Protein AF-A0A932W640-F1 (afdb_monomer_lite)

Foldseek 3Di:
DDPPPPPPPVVVVVVCVQFQLLQLQVLVVVCFGADQQGDTHRLVPDDDQWAFTAGNQQDTDTHGHNRSSVVSNVSNVVSNVDPSSPQAVPFAFQAWDQDPVFGIKTWTAGLPQGKIWIDGPRAWIKMKGFGGGRDRADRQASLPDQDQVRIWIATNNHTKGKHFADFDPALLTTWIWIQYPNWIKIWHNPDQFWIWIDIVNHTAWIWGQFDPRRHTRIDIDGDPPHDRHNVRVVVNSCSNSSRNDHDPVSVVVVVVPD

Secondary structure (DSSP, 8-state):
--------SHHHHHTTTTB-HHHHHHHHTTTEEE-TTSPEEEGGG--SSEEEEEBTTS-EEEEE-S-HHHHHHHHHHHHHH-GGGTTTT--EEEEEEEETTTEEEEEEEETTTEEEEEEETTEEEEEEEE-SS-----TT-------GGGEEEEETTEEEEEEEEEE-SSGGGEEEEEEETTEEEEEEEEETTEEEEEETTEEEEEEEE--SSGGGSEEEEE-TT--HHHHHHHHHHHHHTTTTPPPHHHHHHHHS--

Radius of gyration: 21.81 Å; chains: 1; bounding box: 60×33×78 Å

Structure (mmCIF, N/CA/C/O backbone):
data_AF-A0A932W640-F1
#
_entry.id   AF-A0A932W640-F1
#
loop_
_atom_site.group_PDB
_atom_site.id
_atom_site.type_symbol
_atom_site.label_atom_id
_atom_site.label_alt_id
_atom_site.label_comp_id
_atom_site.label_asym_id
_atom_site.label_entity_id
_atom_site.label_seq_id
_atom_site.pdbx_PDB_ins_code
_atom_site.Cartn_x
_atom_site.Cartn_y
_atom_site.Cartn_z
_atom_site.occupancy
_atom_site.B_iso_or_equiv
_atom_site.auth_seq_id
_atom_site.auth_comp_id
_atom_site.auth_asym_id
_atom_site.auth_atom_id
_atom_site.pdbx_PDB_model_num
ATOM 1 N N . MET A 1 1 ? 25.353 -2.966 -56.578 1.00 36.62 1 MET A N 1
ATOM 2 C CA . MET A 1 1 ? 24.876 -3.594 -55.327 1.00 36.62 1 MET A CA 1
ATOM 3 C C . MET A 1 1 ? 24.314 -2.478 -54.450 1.00 36.62 1 MET A C 1
ATOM 5 O O . MET A 1 1 ? 25.085 -1.712 -53.890 1.00 36.62 1 MET A O 1
ATOM 9 N N . ARG A 1 2 ? 22.992 -2.256 -54.470 1.00 28.33 2 ARG A N 1
ATOM 10 C CA . ARG A 1 2 ? 22.347 -1.207 -53.660 1.00 28.33 2 ARG A CA 1
ATOM 11 C C . ARG A 1 2 ? 22.204 -1.734 -52.234 1.00 28.33 2 ARG A C 1
ATOM 13 O O . ARG A 1 2 ? 21.560 -2.759 -52.039 1.00 28.33 2 ARG A O 1
ATOM 20 N N . ALA A 1 3 ? 22.812 -1.051 -51.268 1.00 30.66 3 ALA A N 1
ATOM 21 C CA . ALA A 1 3 ? 22.540 -1.280 -49.858 1.00 30.66 3 ALA A CA 1
ATOM 22 C C . ALA A 1 3 ? 21.080 -0.890 -49.591 1.00 30.66 3 ALA A C 1
ATOM 24 O O . ALA A 1 3 ? 20.699 0.270 -49.748 1.00 30.66 3 ALA A O 1
ATOM 25 N N . VAL A 1 4 ? 20.255 -1.878 -49.254 1.00 32.31 4 VAL A N 1
ATOM 26 C CA . VAL A 1 4 ? 18.903 -1.659 -48.743 1.00 32.31 4 VAL A CA 1
ATOM 27 C C . VAL A 1 4 ? 19.067 -1.046 -47.357 1.00 32.31 4 VAL A C 1
ATOM 29 O O . VAL A 1 4 ? 19.417 -1.734 -46.401 1.00 32.31 4 VAL A O 1
ATOM 32 N N . GLY A 1 5 ? 18.887 0.270 -47.266 1.00 30.81 5 GLY A N 1
ATOM 33 C CA . GLY A 1 5 ? 18.743 0.959 -45.993 1.00 30.81 5 GLY A CA 1
ATOM 34 C C . GLY A 1 5 ? 17.450 0.493 -45.336 1.00 30.81 5 GLY A C 1
ATOM 35 O O . GLY A 1 5 ? 16.376 0.989 -45.658 1.00 30.81 5 GLY A O 1
ATOM 36 N N . CYS A 1 6 ? 17.541 -0.488 -44.439 1.00 31.16 6 CYS A N 1
ATOM 37 C CA . CYS A 1 6 ? 16.478 -0.736 -43.475 1.00 31.16 6 CYS A CA 1
ATOM 38 C C . CYS A 1 6 ? 16.414 0.482 -42.550 1.00 31.16 6 CYS A C 1
ATOM 40 O O . CYS A 1 6 ? 17.242 0.620 -41.648 1.00 31.16 6 CYS A O 1
ATOM 42 N N . SER A 1 7 ? 15.442 1.362 -42.792 1.00 40.34 7 SER A N 1
ATOM 43 C CA . SER A 1 7 ? 15.044 2.416 -41.861 1.00 40.34 7 SER A CA 1
ATOM 44 C C . SER A 1 7 ? 14.482 1.741 -40.605 1.00 40.34 7 SER A C 1
ATOM 46 O O . SER A 1 7 ? 13.304 1.409 -40.519 1.00 40.34 7 SER A O 1
ATOM 48 N N . ALA A 1 8 ? 15.363 1.416 -39.658 1.00 47.50 8 ALA A N 1
ATOM 49 C CA . ALA A 1 8 ? 14.979 0.883 -38.354 1.00 47.50 8 ALA A CA 1
ATOM 50 C C . ALA A 1 8 ? 14.376 1.977 -37.455 1.00 47.50 8 ALA A C 1
ATOM 52 O O . ALA A 1 8 ? 13.816 1.661 -36.412 1.00 47.50 8 ALA A O 1
ATOM 53 N N . GLU A 1 9 ? 14.501 3.249 -37.838 1.00 45.72 9 GLU A N 1
ATOM 54 C CA . GLU A 1 9 ? 14.075 4.387 -37.022 1.00 45.72 9 GLU A CA 1
ATOM 55 C C . GLU A 1 9 ? 12.554 4.601 -37.092 1.00 45.72 9 GLU A C 1
ATOM 57 O O . GLU A 1 9 ? 11.922 4.686 -36.044 1.00 45.72 9 GLU A O 1
ATOM 62 N N . ASP A 1 10 ? 11.934 4.492 -38.273 1.00 43.53 10 ASP A N 1
ATOM 63 C CA . ASP A 1 10 ? 10.483 4.717 -38.438 1.00 43.53 10 ASP A CA 1
ATOM 64 C C . ASP A 1 10 ? 9.600 3.637 -37.775 1.00 43.53 10 ASP A C 1
ATOM 66 O O . ASP A 1 10 ? 8.458 3.887 -37.389 1.00 43.53 10 ASP A O 1
ATOM 70 N N . GLY A 1 11 ? 10.118 2.415 -37.611 1.00 46.69 11 GLY A N 1
ATOM 71 C CA . GLY A 1 11 ? 9.396 1.312 -36.959 1.00 46.69 11 GLY A CA 1
ATOM 72 C C . GLY A 1 11 ? 9.506 1.304 -35.431 1.00 46.69 11 GLY A C 1
ATOM 73 O O . GLY A 1 11 ? 8.737 0.615 -34.757 1.00 46.69 11 GLY A O 1
ATOM 74 N N . LEU A 1 12 ? 10.468 2.044 -34.875 1.00 54.59 12 LEU A N 1
ATOM 75 C CA . LEU A 1 12 ? 10.750 2.072 -33.441 1.00 54.59 12 LEU A CA 1
ATOM 76 C C . LEU A 1 12 ? 9.848 3.059 -32.695 1.00 54.59 12 LEU A C 1
ATOM 78 O O . LEU A 1 12 ? 9.434 2.730 -31.589 1.00 54.59 12 LEU A O 1
ATOM 82 N N . ASP A 1 13 ? 9.452 4.176 -33.309 1.00 57.59 13 ASP A N 1
ATOM 83 C CA . ASP A 1 13 ? 8.579 5.174 -32.669 1.00 57.59 13 ASP A CA 1
ATOM 84 C C . ASP A 1 13 ? 7.149 4.651 -32.472 1.00 57.59 13 ASP A C 1
ATOM 86 O O . ASP A 1 13 ? 6.629 4.637 -31.353 1.00 57.59 13 ASP A O 1
ATOM 90 N N . ALA A 1 14 ? 6.542 4.073 -33.516 1.00 56.88 14 ALA A N 1
ATOM 91 C CA . ALA A 1 14 ? 5.298 3.304 -33.377 1.00 56.88 14 ALA A CA 1
ATOM 92 C C . ALA A 1 14 ? 5.476 2.105 -32.419 1.00 56.88 14 ALA A C 1
ATOM 94 O O . ALA A 1 14 ? 4.566 1.716 -31.685 1.00 56.88 14 ALA A O 1
ATOM 95 N N . GLY A 1 15 ? 6.690 1.554 -32.393 1.00 58.78 15 GLY A N 1
ATOM 96 C CA . GLY A 1 15 ? 7.126 0.460 -31.539 1.00 58.78 15 GLY A CA 1
ATOM 97 C C . GLY A 1 15 ? 7.445 0.842 -30.094 1.00 58.78 15 GLY A C 1
ATOM 98 O O . GLY A 1 15 ? 7.846 -0.050 -29.354 1.00 58.78 15 GLY A O 1
ATOM 99 N N . LEU A 1 16 ? 7.306 2.105 -29.673 1.00 70.88 16 LEU A N 1
ATOM 100 C CA . LEU A 1 16 ? 7.504 2.568 -28.292 1.00 70.88 16 LEU A CA 1
ATOM 101 C C . LEU A 1 16 ? 6.245 3.205 -27.694 1.00 70.88 16 LEU A C 1
ATOM 103 O O . LEU A 1 16 ? 6.244 3.564 -26.515 1.00 70.88 16 LEU A O 1
ATOM 107 N N . VAL A 1 17 ? 5.141 3.223 -28.440 1.00 71.50 17 VAL A N 1
ATOM 108 C CA . VAL A 1 17 ? 3.823 3.600 -27.922 1.00 71.50 17 VAL A CA 1
ATOM 109 C C . VAL A 1 17 ? 3.473 2.728 -26.714 1.00 71.50 17 VAL A C 1
ATOM 111 O O . VAL A 1 17 ? 3.667 1.508 -26.729 1.00 71.50 17 VAL A O 1
ATOM 114 N N . GLY A 1 18 ? 3.006 3.377 -25.644 1.00 70.56 18 GLY A N 1
ATOM 115 C CA . GLY A 1 18 ? 2.671 2.715 -24.384 1.00 70.56 18 GLY A CA 1
ATOM 116 C C . GLY A 1 18 ? 3.880 2.264 -23.560 1.00 70.56 18 GLY A C 1
ATOM 117 O O . GLY A 1 18 ? 3.694 1.515 -22.607 1.00 70.56 18 GLY A O 1
ATOM 118 N N . THR A 1 19 ? 5.104 2.703 -23.880 1.00 81.06 19 THR A N 1
ATOM 119 C CA . THR A 1 19 ? 6.298 2.405 -23.074 1.00 81.06 19 THR A CA 1
ATOM 120 C C . THR A 1 19 ? 6.250 3.117 -21.731 1.00 81.06 19 THR A C 1
ATOM 122 O O . THR A 1 19 ? 5.890 4.287 -21.620 1.00 81.06 19 THR A O 1
ATOM 125 N N . HIS A 1 20 ? 6.680 2.415 -20.689 1.00 78.88 20 HIS A N 1
ATOM 126 C CA . HIS A 1 20 ? 6.780 2.957 -19.346 1.00 78.88 20 HIS A CA 1
ATOM 127 C C . HIS A 1 20 ? 8.049 3.816 -19.191 1.00 78.88 20 HIS A C 1
ATOM 129 O O . HIS A 1 20 ? 8.976 3.446 -18.468 1.00 78.88 20 HIS A O 1
ATOM 135 N N . TRP A 1 21 ? 8.089 4.977 -19.849 1.00 85.25 21 TRP A N 1
ATOM 136 C CA . TRP A 1 21 ? 9.243 5.891 -19.897 1.00 85.25 21 TRP A CA 1
ATOM 137 C C . TRP A 1 21 ? 9.818 6.213 -18.518 1.00 85.25 21 TRP A C 1
ATOM 139 O O . TRP A 1 21 ? 10.993 6.011 -18.244 1.00 85.25 21 TRP A O 1
ATOM 149 N N . ALA A 1 22 ? 8.933 6.561 -17.603 1.00 78.94 22 ALA A N 1
ATOM 150 C CA . ALA A 1 22 ? 9.123 6.626 -16.167 1.00 78.94 22 ALA A CA 1
ATOM 151 C C . ALA A 1 22 ? 10.035 5.514 -15.546 1.00 78.94 22 ALA A C 1
ATOM 153 O O . ALA A 1 22 ? 11.019 5.813 -14.861 1.00 78.94 22 ALA A O 1
ATOM 154 N N . LEU A 1 23 ? 9.756 4.230 -15.820 1.00 79.56 23 LEU A N 1
ATOM 155 C CA . LEU A 1 23 ? 10.510 3.070 -15.311 1.00 79.56 23 LEU A CA 1
ATOM 156 C C . LEU A 1 23 ? 11.863 2.916 -15.981 1.00 79.56 23 LEU A C 1
ATOM 158 O O . LEU A 1 23 ? 12.858 2.603 -15.321 1.00 79.56 23 LEU A O 1
ATOM 162 N N . VAL A 1 24 ? 11.885 3.152 -17.285 1.00 88.62 24 VAL A N 1
ATOM 163 C CA . VAL A 1 24 ? 13.107 3.113 -18.073 1.00 88.62 24 VAL A CA 1
ATOM 164 C C . VAL A 1 24 ? 14.082 4.190 -17.595 1.00 88.62 24 VAL A C 1
ATOM 166 O O . VAL A 1 24 ? 15.237 3.866 -17.330 1.00 88.62 24 VAL A O 1
ATOM 169 N N . ALA A 1 25 ? 13.610 5.421 -17.373 1.00 86.56 25 ALA A N 1
ATOM 170 C CA . ALA A 1 25 ? 14.416 6.533 -16.876 1.00 86.56 25 ALA A CA 1
ATOM 171 C C . ALA A 1 25 ? 15.060 6.211 -15.519 1.00 86.56 25 ALA A C 1
ATOM 173 O O . ALA A 1 25 ? 16.277 6.293 -15.388 1.00 86.56 25 ALA A O 1
ATOM 174 N N . LYS A 1 26 ? 14.278 5.748 -14.528 1.00 82.62 26 LYS A N 1
ATOM 175 C CA . LYS A 1 26 ? 14.818 5.407 -13.194 1.00 82.62 26 LYS A CA 1
ATOM 176 C C . LYS A 1 26 ? 15.820 4.257 -13.239 1.00 82.62 26 LYS A C 1
ATOM 178 O O . LYS A 1 26 ? 16.745 4.231 -12.432 1.00 82.62 26 LYS A O 1
ATOM 183 N N . GLY A 1 27 ? 15.608 3.274 -14.116 1.00 85.62 27 GLY A N 1
ATOM 184 C CA . GLY A 1 27 ? 16.583 2.207 -14.324 1.00 85.62 27 GLY A CA 1
ATOM 185 C C . GLY A 1 27 ? 17.877 2.763 -14.891 1.00 85.62 27 GLY A C 1
ATOM 186 O O . GLY A 1 27 ? 18.940 2.531 -14.321 1.00 85.62 27 GLY A O 1
ATOM 187 N N . TYR A 1 28 ? 17.759 3.550 -15.957 1.00 90.56 28 TYR A N 1
ATOM 188 C CA . TYR A 1 28 ? 18.887 4.122 -16.675 1.00 90.56 28 TYR A CA 1
ATOM 189 C C . TYR A 1 28 ? 19.738 5.052 -15.802 1.00 90.56 28 TYR A C 1
ATOM 191 O O . TYR A 1 28 ? 20.955 4.914 -15.779 1.00 90.56 28 TYR A O 1
ATOM 199 N N . GLU A 1 29 ? 19.111 5.920 -15.004 1.00 86.19 29 GLU A N 1
ATOM 200 C CA . GLU A 1 29 ? 19.787 6.803 -14.036 1.00 86.19 29 GLU A CA 1
ATOM 201 C C . GLU A 1 29 ? 20.540 6.040 -12.929 1.00 86.19 29 GLU A C 1
ATOM 203 O O . GLU A 1 29 ? 21.350 6.624 -12.215 1.00 86.19 29 GLU A O 1
ATOM 208 N N . ARG A 1 30 ? 20.281 4.736 -12.768 1.00 86.25 30 ARG A N 1
ATOM 209 C CA . ARG A 1 30 ? 20.972 3.835 -11.829 1.00 86.25 30 ARG A CA 1
ATOM 210 C C . ARG A 1 30 ? 21.967 2.909 -12.532 1.00 86.25 30 ARG A C 1
ATOM 212 O O . ARG A 1 30 ? 22.250 1.826 -12.020 1.00 86.25 30 ARG A O 1
ATOM 219 N N . ASP A 1 31 ? 22.407 3.280 -13.735 1.00 88.75 31 ASP A N 1
ATOM 220 C CA . ASP A 1 31 ? 23.235 2.458 -14.627 1.00 88.75 31 ASP A CA 1
ATOM 221 C C . ASP A 1 31 ? 22.634 1.069 -14.914 1.00 88.75 31 ASP A C 1
ATOM 223 O O . ASP A 1 31 ? 23.323 0.083 -15.211 1.00 88.75 31 ASP A O 1
ATOM 227 N N . GLY A 1 32 ? 21.305 0.988 -14.832 1.00 90.75 32 GLY A N 1
ATOM 228 C CA . GLY A 1 32 ? 20.538 -0.238 -14.919 1.00 90.75 32 GLY A CA 1
ATOM 229 C C . GLY A 1 32 ? 19.488 -0.228 -16.026 1.00 90.75 32 GLY A C 1
ATOM 230 O O . GLY A 1 32 ? 19.168 0.779 -16.647 1.00 90.75 32 GLY A O 1
ATOM 231 N N . TRP A 1 33 ? 18.913 -1.396 -16.262 1.00 93.12 33 TRP A N 1
ATOM 232 C CA . TRP A 1 33 ? 17.760 -1.597 -17.118 1.00 93.12 33 TRP A CA 1
ATOM 233 C C . TRP A 1 33 ? 16.700 -2.371 -16.340 1.00 93.12 33 TRP A C 1
ATOM 235 O O . TRP A 1 33 ? 17.045 -3.354 -15.668 1.00 93.12 33 TRP A O 1
ATOM 245 N N . PRO A 1 34 ? 15.431 -1.935 -16.368 1.00 86.25 34 PRO A N 1
ATOM 246 C CA . PRO A 1 34 ? 14.372 -2.611 -15.640 1.00 86.25 34 PRO A CA 1
ATOM 247 C C . PRO A 1 34 ? 14.173 -4.035 -16.178 1.00 86.25 34 PRO A C 1
ATOM 249 O O . PRO A 1 34 ? 14.202 -4.276 -17.382 1.00 86.25 34 PRO A O 1
ATOM 252 N N . ASP A 1 35 ? 13.953 -4.984 -15.274 1.00 80.75 35 ASP A N 1
ATOM 253 C CA . ASP A 1 35 ? 13.728 -6.397 -15.580 1.00 80.75 35 ASP A CA 1
ATOM 254 C C . ASP A 1 35 ? 12.298 -6.842 -15.215 1.00 80.75 35 ASP A C 1
ATOM 256 O O . ASP A 1 35 ? 11.772 -6.380 -14.195 1.00 80.75 35 ASP A O 1
ATOM 260 N N . PRO A 1 36 ? 11.688 -7.785 -15.967 1.00 72.19 36 PRO A N 1
ATOM 261 C CA . PRO A 1 36 ? 10.366 -8.341 -15.661 1.00 72.19 36 PRO A CA 1
ATOM 262 C C . PRO A 1 36 ? 10.158 -8.867 -14.239 1.00 72.19 36 PRO A C 1
ATOM 264 O O . PRO A 1 36 ? 9.033 -8.852 -13.743 1.00 72.19 36 PRO A O 1
ATOM 267 N N . VAL A 1 37 ? 11.218 -9.299 -13.551 1.00 68.56 37 VAL A N 1
ATOM 268 C CA . VAL A 1 37 ? 11.149 -9.766 -12.157 1.00 68.56 37 VAL A CA 1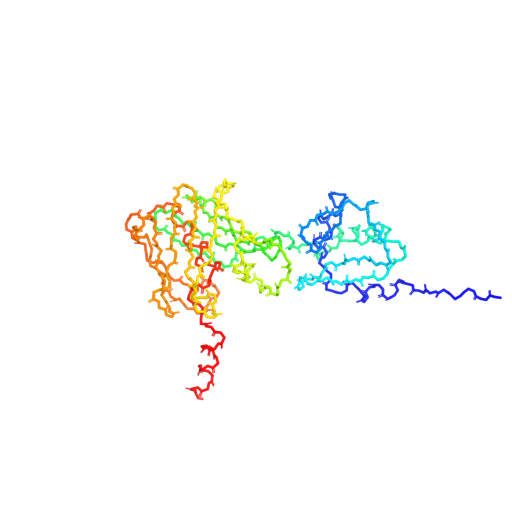
ATOM 269 C C . VAL A 1 37 ? 11.223 -8.625 -11.131 1.00 68.56 37 VAL A C 1
ATOM 271 O O . VAL A 1 37 ? 11.295 -8.877 -9.928 1.00 68.56 37 VAL A O 1
ATOM 274 N N . GLY A 1 38 ? 11.216 -7.367 -11.583 1.00 63.97 38 GLY A N 1
ATOM 275 C CA . GLY A 1 38 ? 11.219 -6.171 -10.736 1.00 63.97 38 GLY A CA 1
ATOM 276 C C . GLY A 1 38 ? 12.600 -5.757 -10.218 1.00 63.97 38 GLY A C 1
ATOM 277 O O . GLY A 1 38 ? 12.688 -5.007 -9.246 1.00 63.97 38 GLY A O 1
ATOM 278 N N . ARG A 1 39 ? 13.680 -6.248 -10.836 1.00 75.88 39 ARG A N 1
ATOM 279 C CA . ARG A 1 39 ? 15.069 -5.849 -10.539 1.00 75.88 39 ARG A CA 1
ATOM 280 C C . ARG A 1 39 ? 15.588 -4.880 -11.603 1.00 75.88 39 ARG A C 1
ATOM 282 O O . ARG A 1 39 ? 15.013 -4.785 -12.681 1.00 75.88 39 ARG A O 1
ATOM 289 N N . PHE A 1 40 ? 16.699 -4.203 -11.323 1.00 83.75 40 PHE A N 1
ATOM 290 C CA . PHE A 1 40 ? 17.478 -3.508 -12.349 1.00 83.75 40 PHE A CA 1
ATOM 291 C C . PHE A 1 40 ? 18.723 -4.333 -12.669 1.00 83.75 40 PHE A C 1
ATOM 293 O O . PHE A 1 40 ? 19.466 -4.706 -11.760 1.00 83.75 40 PHE A O 1
ATOM 300 N N . ARG A 1 41 ? 18.939 -4.652 -13.946 1.00 86.00 41 ARG A N 1
ATOM 301 C CA . ARG A 1 41 ? 20.174 -5.294 -14.418 1.00 86.00 41 ARG A CA 1
ATOM 302 C C . ARG A 1 41 ? 21.154 -4.228 -14.886 1.00 86.00 41 ARG A C 1
ATOM 304 O O . ARG A 1 41 ? 20.698 -3.315 -15.562 1.00 86.00 41 ARG A O 1
ATOM 311 N N . PRO A 1 42 ? 22.465 -4.347 -14.632 1.00 92.00 42 PRO A N 1
ATOM 312 C CA . PRO A 1 42 ? 23.438 -3.433 -15.220 1.00 92.00 42 PRO A CA 1
ATOM 313 C C . PRO A 1 42 ? 23.286 -3.383 -16.743 1.00 92.00 42 PRO A C 1
ATOM 315 O O . PRO A 1 42 ? 23.232 -4.435 -17.387 1.00 92.00 42 PRO A O 1
ATOM 318 N N . VAL A 1 43 ? 23.240 -2.185 -17.333 1.00 91.62 43 VAL A N 1
ATOM 319 C CA . VAL A 1 43 ? 23.030 -2.030 -18.788 1.00 91.62 43 VAL A CA 1
ATOM 320 C C . VAL A 1 43 ? 24.107 -2.775 -19.585 1.00 91.62 43 VAL A C 1
ATOM 322 O O . VAL A 1 43 ? 23.802 -3.453 -20.561 1.00 91.62 43 VAL A O 1
ATOM 325 N N . GLY A 1 44 ? 25.363 -2.743 -19.124 1.00 89.06 44 GLY A N 1
ATOM 326 C CA . GLY A 1 44 ? 26.479 -3.458 -19.758 1.00 89.06 44 GLY A CA 1
ATOM 327 C C . GLY A 1 44 ? 26.382 -4.990 -19.706 1.00 89.06 44 GLY A C 1
ATOM 328 O O . GLY A 1 44 ? 27.099 -5.674 -20.439 1.00 89.06 44 GLY A O 1
ATOM 329 N N . ALA A 1 45 ? 25.488 -5.543 -18.881 1.00 90.31 45 ALA A N 1
ATOM 330 C CA . ALA A 1 45 ? 25.252 -6.981 -18.752 1.00 90.31 45 ALA A CA 1
ATOM 331 C C . ALA A 1 45 ? 24.092 -7.490 -19.630 1.00 90.31 45 ALA A C 1
ATOM 333 O O . ALA A 1 45 ? 23.812 -8.689 -19.635 1.00 90.31 45 ALA A O 1
ATOM 334 N N . LEU A 1 46 ? 23.410 -6.616 -20.380 1.00 90.00 46 LEU A N 1
ATOM 335 C CA . LEU A 1 46 ? 22.341 -7.020 -21.297 1.00 90.00 46 LEU A CA 1
ATOM 336 C C . LEU A 1 46 ? 22.906 -7.823 -22.480 1.00 90.00 46 LEU A C 1
ATOM 338 O O . 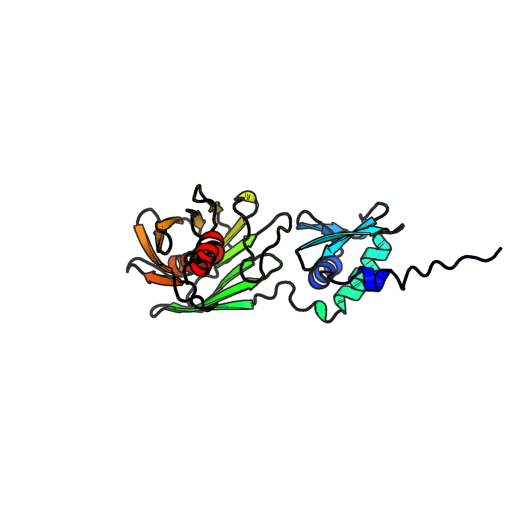LEU A 1 46 ? 23.960 -7.494 -23.028 1.00 90.00 46 LEU A O 1
ATOM 342 N N . ARG A 1 47 ? 22.219 -8.903 -22.866 1.00 88.75 47 ARG A N 1
ATOM 343 C CA . ARG A 1 47 ? 22.624 -9.847 -23.924 1.00 88.75 47 ARG A CA 1
ATOM 344 C C . ARG A 1 47 ? 21.392 -10.354 -24.682 1.00 88.75 47 ARG A C 1
ATOM 346 O O . ARG A 1 47 ? 20.291 -10.329 -24.135 1.00 88.75 47 ARG A O 1
ATOM 353 N N . GLY A 1 48 ? 21.597 -10.873 -25.894 1.00 88.19 48 GLY A N 1
ATOM 354 C CA . GLY A 1 48 ? 20.560 -11.500 -26.723 1.00 88.19 48 GLY A CA 1
ATOM 355 C C . GLY A 1 48 ? 20.084 -10.628 -27.887 1.00 88.19 48 GLY A C 1
ATOM 356 O O . GLY A 1 48 ? 20.564 -9.517 -28.074 1.00 88.19 48 GLY A O 1
ATOM 357 N N . ALA A 1 49 ? 19.136 -11.156 -28.665 1.00 86.19 49 ALA A N 1
ATOM 358 C CA . ALA A 1 49 ? 18.616 -10.527 -29.885 1.00 86.19 49 ALA A CA 1
ATOM 359 C C . ALA A 1 49 ? 17.357 -9.665 -29.658 1.00 86.19 49 ALA A C 1
ATOM 361 O O . ALA A 1 49 ? 16.672 -9.300 -30.613 1.00 86.19 49 ALA A O 1
ATOM 362 N N . ALA A 1 50 ? 16.999 -9.387 -28.402 1.00 87.81 50 ALA A N 1
ATOM 363 C CA . ALA A 1 50 ? 15.862 -8.542 -28.061 1.00 87.81 50 ALA A CA 1
ATOM 364 C C . ALA A 1 50 ? 16.034 -7.888 -26.687 1.00 87.81 50 ALA A C 1
ATOM 366 O O . ALA A 1 50 ? 16.565 -8.500 -25.758 1.00 87.81 50 ALA A O 1
ATOM 367 N N . LEU A 1 51 ? 15.511 -6.672 -26.547 1.00 91.19 51 LEU A N 1
ATOM 368 C CA . LEU A 1 51 ? 15.458 -5.924 -25.298 1.00 91.19 51 LEU A CA 1
ATOM 369 C C . LEU A 1 51 ? 14.034 -5.976 -24.718 1.00 91.19 51 LEU A C 1
ATOM 371 O O . LEU A 1 51 ? 13.084 -5.602 -25.409 1.00 91.19 51 LEU A O 1
ATOM 375 N N . PRO A 1 52 ? 13.840 -6.425 -23.467 1.00 89.38 52 PRO A N 1
ATOM 376 C CA . PRO A 1 52 ? 12.549 -6.314 -22.801 1.00 89.38 52 PRO A CA 1
ATOM 377 C C . PRO A 1 52 ? 12.294 -4.852 -22.407 1.00 89.38 52 PRO A C 1
ATOM 379 O O . PRO A 1 52 ? 13.010 -4.297 -21.581 1.00 89.38 52 PRO A O 1
ATOM 382 N N . VAL A 1 53 ? 11.267 -4.234 -22.982 1.00 89.31 53 VAL A N 1
ATOM 383 C CA . VAL A 1 53 ? 10.847 -2.854 -22.719 1.00 89.31 53 VAL A CA 1
ATOM 384 C C . VAL A 1 53 ? 9.535 -2.875 -21.927 1.00 89.31 53 VAL A C 1
ATOM 386 O O . VAL A 1 53 ? 8.549 -3.454 -22.405 1.00 89.31 53 VAL A O 1
ATOM 389 N N . PRO A 1 54 ? 9.484 -2.262 -20.733 1.00 83.44 54 PRO A N 1
ATOM 390 C CA . PRO A 1 54 ? 8.267 -2.240 -19.933 1.00 83.44 54 PRO A CA 1
ATOM 391 C C . PRO A 1 54 ? 7.204 -1.339 -20.568 1.00 83.44 54 PRO A C 1
ATOM 393 O O . PRO A 1 54 ? 7.521 -0.273 -21.096 1.00 83.44 54 PRO A O 1
ATOM 396 N N . GLN A 1 55 ? 5.948 -1.758 -20.488 1.00 82.19 55 GLN A N 1
ATOM 397 C CA . GLN A 1 55 ? 4.778 -1.023 -20.964 1.00 82.19 55 GLN A CA 1
ATOM 398 C C . GLN A 1 55 ? 3.988 -0.420 -19.787 1.00 82.19 55 GLN A C 1
ATOM 400 O O . GLN A 1 55 ? 4.124 -0.852 -18.640 1.00 82.19 55 GLN A O 1
ATOM 405 N N . VAL A 1 56 ? 3.176 0.604 -20.055 1.00 67.31 56 VAL A N 1
ATOM 406 C CA . VAL A 1 56 ? 2.371 1.347 -19.064 1.00 67.31 56 VAL A CA 1
ATOM 407 C C . VAL A 1 56 ? 1.278 0.478 -18.440 1.00 67.31 56 VAL A C 1
ATOM 409 O O . VAL A 1 56 ? 0.978 0.629 -17.259 1.00 67.31 56 VAL A O 1
ATOM 412 N N . ASP A 1 57 ? 0.731 -0.482 -19.189 1.00 59.75 57 ASP A N 1
ATOM 413 C CA . ASP A 1 57 ? -0.213 -1.491 -18.676 1.00 59.75 57 ASP A CA 1
ATOM 414 C C . ASP A 1 57 ? 0.457 -2.540 -17.766 1.00 59.75 57 ASP A C 1
ATOM 416 O O . ASP A 1 57 ? -0.182 -3.461 -17.252 1.00 59.75 57 ASP A O 1
ATOM 420 N N . GLY A 1 58 ? 1.765 -2.382 -17.562 1.00 58.16 58 GLY A N 1
ATOM 421 C CA . GLY A 1 58 ? 2.622 -3.251 -16.797 1.00 58.16 58 GLY A CA 1
ATOM 422 C C . GLY A 1 58 ? 3.271 -4.340 -17.644 1.00 58.16 58 GLY A C 1
ATOM 423 O O . GLY A 1 58 ? 4.317 -4.828 -17.251 1.00 58.16 58 GLY A O 1
ATOM 424 N N . THR A 1 59 ? 2.751 -4.711 -18.811 1.00 74.38 59 THR A N 1
ATOM 425 C CA . THR A 1 59 ? 3.317 -5.803 -19.618 1.00 74.38 59 THR A CA 1
ATOM 426 C C . THR A 1 59 ? 4.735 -5.504 -20.128 1.00 74.38 59 THR A C 1
ATOM 428 O O . THR A 1 59 ? 5.273 -4.406 -19.985 1.00 74.38 59 THR A O 1
ATOM 431 N N . TRP A 1 60 ? 5.391 -6.509 -20.711 1.00 83.06 60 TRP A N 1
ATOM 432 C CA . TRP A 1 60 ? 6.738 -6.372 -21.267 1.00 83.06 60 TRP A CA 1
ATOM 433 C C . TRP A 1 60 ? 6.729 -6.702 -22.748 1.00 83.06 60 TRP A C 1
ATOM 435 O O . TRP A 1 60 ? 6.436 -7.833 -23.136 1.00 83.06 60 TRP A O 1
ATOM 445 N N . ARG A 1 61 ? 7.126 -5.736 -23.574 1.00 84.88 61 ARG A N 1
ATOM 446 C CA . ARG A 1 61 ? 7.339 -5.955 -25.002 1.00 84.88 61 ARG A CA 1
ATOM 447 C C . ARG A 1 61 ? 8.792 -6.340 -25.230 1.00 84.88 61 ARG A C 1
ATOM 449 O O . ARG A 1 61 ? 9.696 -5.674 -24.738 1.00 84.88 61 ARG A O 1
ATOM 456 N N . ARG A 1 62 ? 9.044 -7.398 -25.997 1.00 89.19 62 ARG A N 1
ATOM 457 C CA . ARG A 1 62 ? 10.397 -7.704 -26.478 1.00 89.19 62 ARG A CA 1
ATOM 458 C C . ARG A 1 62 ? 10.620 -6.975 -27.790 1.00 89.19 62 ARG A C 1
ATOM 460 O O . ARG A 1 62 ? 9.975 -7.305 -28.776 1.00 89.19 62 ARG A O 1
ATOM 467 N N . VAL A 1 63 ? 11.515 -5.995 -27.786 1.00 88.94 63 VAL A N 1
ATOM 468 C CA . VAL A 1 63 ? 11.908 -5.252 -28.985 1.00 88.94 63 VAL A CA 1
ATOM 469 C C . VAL A 1 63 ? 13.117 -5.958 -29.599 1.00 88.94 63 VAL A C 1
ATOM 471 O O . VAL A 1 63 ? 14.162 -5.992 -28.946 1.00 88.94 63 VAL A O 1
ATOM 474 N N . PRO A 1 64 ? 13.004 -6.562 -30.796 1.00 88.19 64 PRO A N 1
ATOM 475 C CA . PRO A 1 64 ? 14.137 -7.194 -31.462 1.00 88.19 64 PRO A CA 1
ATOM 476 C C . PRO A 1 64 ? 15.263 -6.187 -31.702 1.00 88.19 64 PRO A C 1
ATOM 478 O O . PRO A 1 64 ? 15.031 -5.094 -32.216 1.00 88.19 64 PRO A O 1
ATOM 481 N N . CYS A 1 65 ? 16.486 -6.545 -31.323 1.00 84.56 65 CYS A N 1
ATOM 482 C CA . CYS A 1 65 ? 17.660 -5.709 -31.523 1.00 84.56 65 CYS A CA 1
ATOM 483 C C . CYS A 1 65 ? 18.946 -6.549 -31.490 1.00 84.56 65 CYS A C 1
ATOM 485 O O . CYS A 1 65 ? 19.132 -7.341 -30.565 1.00 84.56 65 CYS A O 1
ATOM 487 N N . PRO A 1 66 ? 19.873 -6.354 -32.441 1.00 84.06 66 PRO A N 1
ATOM 488 C CA . PRO A 1 66 ? 21.163 -7.042 -32.419 1.00 84.06 66 PRO A CA 1
ATOM 489 C C . PRO A 1 66 ? 22.085 -6.542 -31.293 1.00 84.06 66 PRO A C 1
ATOM 491 O O . PRO A 1 66 ? 22.983 -7.265 -30.876 1.00 84.06 66 PRO A O 1
ATOM 494 N N . ASP A 1 67 ? 21.850 -5.328 -30.780 1.00 92.56 67 ASP A N 1
ATOM 495 C CA . ASP A 1 67 ? 22.611 -4.727 -29.682 1.00 92.56 67 ASP A CA 1
ATOM 496 C C . ASP A 1 67 ? 21.664 -4.154 -28.604 1.00 92.56 67 ASP A C 1
ATOM 498 O O . ASP A 1 67 ? 21.228 -2.997 -28.694 1.00 92.56 67 ASP A O 1
ATOM 502 N N . PRO A 1 68 ? 21.318 -4.950 -27.573 1.00 91.44 68 PRO A N 1
ATOM 503 C CA . PRO A 1 68 ? 20.433 -4.507 -26.500 1.00 91.44 68 PRO A CA 1
ATOM 504 C C . PRO A 1 68 ? 21.068 -3.442 -25.603 1.00 91.44 68 PRO A C 1
ATOM 506 O O . PRO A 1 68 ? 20.338 -2.661 -25.002 1.00 91.44 68 PRO A O 1
ATOM 509 N N . VAL A 1 69 ? 22.402 -3.367 -25.519 1.00 93.56 69 VAL A N 1
ATOM 510 C CA . VAL A 1 69 ? 23.102 -2.358 -24.709 1.00 93.56 69 VAL A CA 1
ATOM 511 C C . VAL A 1 69 ? 22.937 -0.986 -25.353 1.00 93.56 69 VAL A C 1
ATOM 513 O O . VAL A 1 69 ? 22.531 -0.028 -24.690 1.00 93.56 69 VAL A O 1
ATOM 516 N N . ARG A 1 70 ? 23.210 -0.888 -26.659 1.00 92.75 70 ARG A N 1
ATOM 517 C CA . ARG A 1 70 ? 23.035 0.356 -27.415 1.00 92.75 70 ARG A CA 1
ATOM 518 C C . ARG A 1 70 ? 21.575 0.797 -27.436 1.00 92.75 70 ARG A C 1
ATOM 520 O O . ARG A 1 70 ? 21.309 1.979 -27.220 1.00 92.75 70 ARG A O 1
ATOM 527 N N . LEU A 1 71 ? 20.637 -0.134 -27.635 1.00 91.62 71 LEU A N 1
ATOM 528 C CA . LEU A 1 71 ? 19.210 0.186 -27.606 1.00 91.62 71 LEU A CA 1
ATOM 529 C C . LEU A 1 71 ? 18.764 0.672 -26.218 1.00 91.62 71 LEU A C 1
ATOM 531 O O . LEU A 1 71 ? 18.103 1.704 -26.127 1.00 91.62 71 LEU A O 1
ATOM 535 N N . ALA A 1 72 ? 19.177 -0.007 -25.143 1.00 92.19 72 ALA A N 1
ATOM 536 C CA . ALA A 1 72 ? 18.867 0.390 -23.771 1.00 92.19 72 ALA A CA 1
ATOM 537 C C . ALA A 1 72 ? 19.400 1.786 -23.433 1.00 92.19 72 ALA A C 1
ATOM 539 O O . ALA A 1 72 ? 18.688 2.581 -22.827 1.00 92.19 72 ALA A O 1
ATOM 540 N N . ARG A 1 73 ? 20.624 2.123 -23.863 1.00 94.12 73 ARG A N 1
ATOM 541 C CA . ARG A 1 73 ? 21.183 3.471 -23.674 1.00 94.12 73 ARG A CA 1
ATOM 542 C C . ARG A 1 73 ? 20.389 4.539 -24.412 1.00 94.12 73 ARG A C 1
ATOM 544 O O . ARG A 1 73 ? 20.123 5.595 -23.845 1.00 94.12 73 ARG A O 1
ATOM 551 N N . ARG A 1 74 ? 19.991 4.262 -25.656 1.00 93.25 74 ARG A N 1
ATOM 552 C CA . ARG A 1 74 ? 19.202 5.202 -26.460 1.00 93.25 74 ARG A CA 1
ATOM 553 C C . ARG A 1 74 ? 17.828 5.452 -25.836 1.00 93.25 74 ARG A C 1
ATOM 555 O O . ARG A 1 74 ? 17.523 6.599 -25.529 1.00 93.25 74 ARG A O 1
ATOM 562 N N . ILE A 1 75 ? 17.055 4.389 -25.585 1.00 92.00 75 ILE A N 1
ATOM 563 C CA . ILE A 1 75 ? 15.724 4.494 -24.962 1.00 92.00 75 ILE A CA 1
ATOM 564 C C . ILE A 1 75 ? 15.855 5.090 -23.554 1.00 92.00 75 ILE A C 1
ATOM 566 O O . ILE A 1 75 ? 15.058 5.929 -23.170 1.00 92.00 75 ILE A O 1
ATOM 570 N N . GLY A 1 76 ? 16.883 4.723 -22.785 1.00 91.25 76 GLY A N 1
ATOM 571 C CA . GLY A 1 76 ? 17.168 5.306 -21.472 1.00 91.25 76 GLY A CA 1
ATOM 572 C C . GLY A 1 76 ? 17.364 6.822 -21.510 1.00 91.25 76 GLY A C 1
ATOM 573 O O . GLY A 1 76 ? 16.722 7.550 -20.756 1.00 91.25 76 GLY A O 1
ATOM 574 N N . ALA A 1 77 ? 18.203 7.312 -22.422 1.00 90.75 77 ALA A N 1
ATOM 575 C CA . ALA A 1 77 ? 18.443 8.743 -22.595 1.00 90.75 77 ALA A CA 1
ATOM 576 C C . ALA A 1 77 ? 17.198 9.501 -23.090 1.00 90.75 77 ALA A C 1
ATOM 578 O O . ALA A 1 77 ? 16.978 10.654 -22.720 1.00 90.75 77 ALA A O 1
ATOM 579 N N . GLU A 1 78 ? 16.382 8.868 -23.928 1.00 90.06 78 GLU A N 1
ATOM 580 C CA . GLU A 1 78 ? 15.091 9.402 -24.361 1.00 90.06 78 GLU A CA 1
ATOM 581 C C . GLU A 1 78 ? 14.096 9.469 -23.198 1.00 90.06 78 GLU A C 1
ATOM 583 O O . GLU A 1 78 ? 13.552 10.532 -22.920 1.00 90.06 78 GLU A O 1
ATOM 588 N N . ALA A 1 79 ? 13.979 8.391 -22.422 1.00 87.94 79 ALA A N 1
ATOM 589 C CA . ALA A 1 79 ? 13.130 8.291 -21.241 1.00 87.94 79 ALA A CA 1
ATOM 590 C C . ALA A 1 79 ? 13.400 9.385 -20.205 1.00 87.94 79 ALA A C 1
ATOM 592 O O . ALA A 1 79 ? 12.477 9.899 -19.581 1.00 87.94 79 ALA A O 1
ATOM 593 N N . VAL A 1 80 ? 14.673 9.736 -20.008 1.00 85.62 80 VAL A N 1
ATOM 594 C CA . VAL A 1 80 ? 15.085 10.796 -19.076 1.00 85.62 80 VAL A CA 1
ATOM 595 C C . VAL A 1 80 ? 14.566 12.171 -19.510 1.00 85.62 80 VAL A C 1
ATOM 597 O O . VAL A 1 80 ? 14.305 13.008 -18.643 1.00 85.62 80 VAL A O 1
ATOM 600 N N . ARG A 1 81 ? 14.406 12.391 -20.821 1.00 85.38 81 ARG A N 1
ATOM 601 C CA . ARG A 1 81 ? 13.955 13.651 -21.436 1.00 85.38 81 ARG A CA 1
ATOM 602 C C . ARG A 1 81 ? 12.459 13.672 -21.761 1.00 85.38 81 ARG A C 1
ATOM 604 O O . ARG A 1 81 ? 11.915 14.751 -21.973 1.00 85.38 81 ARG A O 1
ATOM 611 N N . ALA A 1 82 ? 11.816 12.508 -21.807 1.00 79.94 82 ALA A N 1
ATOM 612 C CA . ALA A 1 82 ? 10.410 12.354 -22.144 1.00 79.94 82 ALA A CA 1
ATOM 613 C C . ALA A 1 82 ? 9.510 13.069 -21.112 1.00 79.94 82 ALA A C 1
ATOM 615 O O . ALA A 1 82 ? 9.671 12.833 -19.908 1.00 79.94 82 ALA A O 1
ATOM 616 N N . PRO A 1 83 ? 8.543 13.912 -21.523 1.00 68.69 83 PRO A N 1
ATOM 617 C CA . PRO A 1 83 ? 7.564 14.491 -20.597 1.00 68.69 83 PRO A CA 1
ATOM 618 C C . PRO A 1 83 ? 6.725 13.411 -19.884 1.00 68.69 83 PRO A C 1
ATOM 620 O O . PRO A 1 83 ? 6.322 13.590 -18.734 1.00 68.69 83 PRO A O 1
ATOM 623 N N . GLU A 1 84 ? 6.557 12.242 -20.509 1.00 65.44 84 GLU A N 1
ATOM 624 C CA . GLU A 1 84 ? 5.910 11.035 -19.975 1.00 65.44 84 GLU A CA 1
ATOM 625 C C . GLU A 1 84 ? 6.719 10.341 -18.860 1.00 65.44 84 GLU A C 1
ATOM 627 O O . GLU A 1 84 ? 6.292 9.330 -18.296 1.00 65.44 84 GLU A O 1
ATOM 632 N N . ARG A 1 85 ? 7.902 10.867 -18.514 1.00 67.81 85 ARG A N 1
ATOM 633 C CA . ARG A 1 85 ? 8.646 10.490 -17.306 1.00 67.81 85 ARG A CA 1
ATOM 634 C C . ARG A 1 85 ? 7.868 10.826 -16.032 1.00 67.81 85 ARG A C 1
ATOM 636 O O . ARG A 1 85 ? 8.013 10.124 -15.025 1.00 67.81 85 ARG A O 1
ATOM 643 N N . ALA A 1 86 ? 7.092 11.911 -16.044 1.00 54.00 86 ALA A N 1
ATOM 644 C CA . ALA A 1 86 ? 6.274 12.296 -14.902 1.00 54.00 86 ALA A CA 1
ATOM 645 C C . ALA A 1 86 ? 5.242 11.189 -14.610 1.00 54.00 86 ALA A C 1
ATOM 647 O O . ALA A 1 86 ? 4.669 10.629 -15.534 1.00 54.00 86 ALA A O 1
ATOM 648 N N . ALA A 1 87 ? 5.011 10.884 -13.328 1.00 55.88 87 ALA A N 1
ATOM 649 C CA . ALA A 1 87 ? 4.152 9.810 -12.796 1.00 55.88 87 ALA A CA 1
ATOM 650 C C . ALA A 1 87 ? 4.835 8.492 -12.378 1.00 55.88 87 ALA A C 1
ATOM 652 O O . ALA A 1 87 ? 4.185 7.657 -11.744 1.00 55.88 87 ALA A O 1
ATOM 653 N N . PHE A 1 88 ? 6.144 8.308 -12.604 1.00 52.69 88 PHE A N 1
ATOM 654 C CA . PHE A 1 88 ? 6.870 7.229 -11.924 1.00 52.69 88 PHE A CA 1
ATOM 655 C C . PHE A 1 88 ? 7.042 7.547 -10.446 1.00 52.69 88 PHE A C 1
ATOM 657 O O . PHE A 1 88 ? 7.684 8.535 -10.109 1.00 52.69 88 PHE A O 1
ATOM 664 N N . ASP A 1 89 ? 6.528 6.709 -9.555 1.00 58.69 89 ASP A N 1
ATOM 665 C CA . ASP A 1 89 ? 6.570 6.917 -8.099 1.00 58.69 89 ASP A CA 1
ATOM 666 C C . ASP A 1 89 ? 5.705 8.089 -7.609 1.00 58.69 89 ASP A C 1
ATOM 668 O O . ASP A 1 89 ? 5.704 8.401 -6.418 1.00 58.69 89 ASP A O 1
ATOM 672 N N . THR A 1 90 ? 4.932 8.739 -8.492 1.00 70.75 90 THR A N 1
ATOM 673 C CA . THR A 1 90 ? 4.003 9.778 -8.049 1.00 70.75 90 THR A CA 1
ATOM 674 C C . THR A 1 90 ? 2.883 9.119 -7.264 1.00 70.75 90 THR A C 1
ATOM 676 O O . THR A 1 90 ? 2.013 8.436 -7.804 1.00 70.75 90 THR A O 1
ATOM 679 N N . LEU A 1 91 ? 2.931 9.330 -5.956 1.00 78.00 91 LEU A N 1
ATOM 680 C CA . LEU A 1 91 ? 1.846 9.026 -5.048 1.00 78.00 91 LEU A CA 1
ATOM 681 C C . LEU A 1 91 ? 0.721 10.027 -5.302 1.00 78.00 91 LEU A C 1
ATOM 683 O O . LEU A 1 91 ? 0.780 11.169 -4.851 1.00 78.00 91 LEU A O 1
ATOM 687 N N . ALA A 1 92 ? -0.305 9.590 -6.023 1.00 81.94 92 ALA A N 1
ATOM 688 C CA . ALA A 1 92 ? -1.511 10.372 -6.218 1.00 81.94 92 ALA A CA 1
ATOM 689 C C . ALA A 1 92 ? -2.447 10.152 -5.018 1.00 81.94 92 ALA A C 1
ATOM 691 O O . ALA A 1 92 ? -2.768 8.995 -4.711 1.00 81.94 92 ALA A O 1
ATOM 692 N N . PRO A 1 93 ? -2.881 11.213 -4.316 1.00 84.94 93 PRO A N 1
ATOM 693 C CA . PRO A 1 93 ? -3.902 11.077 -3.291 1.00 84.94 93 PRO A CA 1
ATOM 694 C C . PRO A 1 93 ? -5.212 10.643 -3.953 1.00 84.94 93 PRO A C 1
ATOM 696 O O . PRO A 1 93 ? -5.651 11.256 -4.922 1.00 84.94 93 PRO A O 1
ATOM 699 N N . PHE A 1 94 ? -5.835 9.594 -3.427 1.00 80.81 94 PHE A N 1
ATOM 700 C CA . PHE A 1 94 ? -7.152 9.130 -3.888 1.00 80.81 94 PHE A CA 1
ATOM 701 C C . PHE A 1 94 ? -8.168 9.036 -2.750 1.00 80.81 94 PHE A C 1
ATOM 703 O O . PHE A 1 94 ? -9.293 8.591 -2.958 1.00 80.81 94 PHE A O 1
ATOM 710 N N . ARG A 1 95 ? -7.753 9.367 -1.521 1.00 84.38 95 ARG A N 1
ATOM 711 C CA . ARG A 1 95 ? -8.657 9.492 -0.386 1.00 84.38 95 ARG A CA 1
ATOM 712 C C . ARG A 1 95 ? -8.085 10.411 0.677 1.00 84.38 95 ARG A C 1
ATOM 714 O O . ARG A 1 95 ? -6.908 10.327 1.022 1.00 84.38 95 ARG A O 1
ATOM 721 N N . ARG A 1 96 ? -8.966 11.224 1.250 1.00 88.69 96 ARG A N 1
ATOM 722 C CA . ARG A 1 96 ? -8.718 12.025 2.448 1.00 88.69 96 ARG A CA 1
ATOM 723 C C . ARG A 1 96 ? -9.755 11.673 3.504 1.00 88.69 96 ARG A C 1
ATOM 725 O O . ARG A 1 96 ? -10.895 11.351 3.178 1.00 88.69 96 ARG A O 1
ATOM 732 N N . SER A 1 97 ? -9.349 11.690 4.762 1.00 87.38 97 SER A N 1
ATOM 733 C CA . SER A 1 97 ? -10.224 11.456 5.906 1.00 87.38 97 SER A CA 1
ATOM 734 C C . SER A 1 97 ? -9.747 12.311 7.064 1.00 87.38 97 SER A C 1
ATOM 736 O O . SER A 1 97 ? -8.547 12.409 7.283 1.00 87.38 97 SER A O 1
ATOM 738 N N . THR A 1 98 ? -10.663 12.878 7.836 1.00 89.06 98 THR A N 1
ATOM 739 C CA . THR A 1 98 ? -10.311 13.645 9.034 1.00 89.06 98 THR A CA 1
ATOM 740 C C . THR A 1 98 ? -10.653 12.830 10.268 1.00 89.06 98 THR A C 1
ATOM 742 O O . THR A 1 98 ? -11.780 12.356 10.406 1.00 89.06 98 THR A O 1
ATOM 745 N N . ASP A 1 99 ? -9.684 12.659 11.159 1.00 88.31 99 ASP A N 1
ATOM 746 C CA . ASP A 1 99 ? -9.885 12.088 12.485 1.00 88.31 99 ASP A CA 1
ATOM 747 C C . ASP A 1 99 ? -9.851 13.206 13.532 1.00 88.31 99 ASP A C 1
ATOM 749 O O . ASP A 1 99 ? -8.939 14.031 13.542 1.00 88.31 99 ASP A O 1
ATOM 753 N N . ILE A 1 100 ? -10.831 13.226 14.437 1.00 87.94 100 ILE A N 1
ATOM 754 C CA . ILE A 1 100 ? -10.948 14.274 15.461 1.00 87.94 100 ILE A CA 1
ATOM 755 C C . ILE A 1 100 ? -9.745 14.326 16.416 1.00 87.94 100 ILE A C 1
ATOM 757 O O . ILE A 1 100 ? -9.426 15.388 16.939 1.00 87.94 100 ILE A O 1
ATOM 761 N N . ARG A 1 101 ? -9.070 13.194 16.650 1.00 88.75 101 ARG A N 1
ATOM 762 C CA . ARG A 1 101 ? -7.928 13.092 17.568 1.00 88.75 101 ARG A CA 1
ATOM 763 C C . ARG A 1 101 ? -6.581 13.259 16.864 1.00 88.75 101 ARG A C 1
ATOM 765 O O . ARG A 1 101 ? -5.637 13.703 17.505 1.00 88.75 101 ARG A O 1
ATOM 772 N N . TYR A 1 102 ? -6.472 12.892 15.585 1.00 90.81 102 TYR A N 1
ATOM 773 C CA . TYR A 1 102 ? -5.175 12.818 14.885 1.00 90.81 102 TYR A CA 1
ATOM 774 C C . TYR A 1 102 ? -5.065 13.715 13.644 1.00 90.81 102 TYR A C 1
ATOM 776 O O . TYR A 1 102 ? -3.986 13.823 13.057 1.00 90.81 102 TYR A O 1
ATOM 784 N N . GLY A 1 103 ? -6.133 14.427 13.286 1.00 91.56 103 GLY A N 1
ATOM 785 C CA . GLY A 1 103 ? -6.158 15.371 12.173 1.00 91.56 103 GLY A CA 1
ATOM 786 C C . GLY A 1 103 ? -6.412 14.705 10.822 1.00 91.56 103 GLY A C 1
ATOM 787 O O . GLY A 1 103 ? -7.016 13.635 10.732 1.00 91.56 103 GLY A O 1
ATOM 788 N N . GLU A 1 104 ? -5.985 15.374 9.751 1.00 92.50 104 GLU A N 1
ATOM 789 C CA . GLU A 1 104 ? -6.153 14.873 8.387 1.00 92.50 104 GLU A CA 1
ATOM 790 C C . GLU A 1 104 ? -5.252 13.660 8.114 1.00 92.50 104 GLU A C 1
ATOM 792 O O . GLU A 1 104 ? -4.066 13.635 8.435 1.00 92.50 104 GLU A O 1
ATOM 797 N N . LEU A 1 105 ? -5.822 12.663 7.451 1.00 92.44 105 LEU A N 1
ATOM 798 C CA . LEU A 1 105 ? -5.142 11.514 6.887 1.00 92.44 105 LEU A CA 1
ATOM 799 C C . LEU A 1 105 ? -5.350 11.496 5.376 1.00 92.44 105 LEU A C 1
ATOM 801 O O . LEU A 1 105 ? -6.467 11.648 4.878 1.00 92.44 105 LEU A O 1
ATOM 805 N N . VAL A 1 106 ? -4.271 11.224 4.653 1.00 92.88 106 VAL A N 1
ATOM 806 C CA . VAL A 1 106 ? -4.250 11.081 3.199 1.00 92.88 106 VAL A CA 1
ATOM 807 C C . VAL A 1 106 ? -3.830 9.659 2.854 1.00 92.88 106 VAL A C 1
ATOM 809 O O . VAL A 1 106 ? -2.817 9.165 3.353 1.00 92.88 106 VAL A O 1
ATOM 812 N N . VAL A 1 107 ? -4.610 9.005 1.995 1.00 91.56 107 VAL A N 1
ATOM 813 C CA . VAL A 1 107 ? -4.229 7.751 1.347 1.00 91.56 107 VAL A CA 1
ATOM 814 C C . VAL A 1 107 ? -3.853 8.054 -0.096 1.00 91.56 107 VAL A C 1
ATOM 816 O O . VAL A 1 107 ? -4.663 8.568 -0.873 1.00 91.56 107 VAL A O 1
ATOM 819 N N . SER A 1 108 ? -2.627 7.696 -0.449 1.00 89.75 108 SER A N 1
ATOM 820 C CA . SER A 1 108 ? -2.081 7.871 -1.787 1.00 89.75 108 SER A CA 1
ATOM 821 C C . SER A 1 108 ? -1.688 6.534 -2.393 1.00 89.75 108 SER A C 1
ATOM 823 O O . SER A 1 108 ? -1.299 5.602 -1.684 1.00 89.75 108 SER A O 1
ATOM 825 N N . ALA A 1 109 ? -1.782 6.434 -3.713 1.00 85.44 109 ALA A N 1
ATOM 826 C CA . ALA A 1 109 ? -1.385 5.263 -4.475 1.00 85.44 109 ALA A CA 1
ATOM 827 C C . ALA A 1 109 ? -0.461 5.665 -5.623 1.00 85.44 109 ALA A C 1
ATOM 829 O O . ALA A 1 109 ? -0.632 6.719 -6.229 1.00 85.44 109 ALA A O 1
ATOM 830 N N . SER A 1 110 ? 0.500 4.805 -5.932 1.00 78.38 110 SER A N 1
ATOM 831 C CA . SER A 1 110 ? 1.299 4.880 -7.150 1.00 78.38 110 SER A CA 1
ATOM 832 C C . SER A 1 110 ? 1.165 3.573 -7.917 1.00 78.38 110 SER A C 1
ATOM 834 O O . SER A 1 110 ? 1.236 2.484 -7.339 1.00 78.38 110 SER A O 1
ATOM 836 N N . VAL A 1 111 ? 0.996 3.683 -9.235 1.00 71.25 111 VAL A N 1
ATOM 837 C CA . VAL A 1 111 ? 0.917 2.528 -10.145 1.00 71.25 111 VAL A CA 1
ATOM 838 C C . VAL A 1 111 ? 2.269 1.828 -10.239 1.00 71.25 111 VAL A C 1
ATOM 840 O O . VAL A 1 111 ? 2.329 0.605 -10.324 1.00 71.25 111 VAL A O 1
ATOM 843 N N . TYR A 1 112 ? 3.365 2.582 -10.130 1.00 65.06 112 TYR A N 1
ATOM 844 C CA . TYR A 1 112 ? 4.705 2.027 -10.008 1.00 65.06 112 TYR A CA 1
ATOM 845 C C . TYR A 1 112 ? 5.614 2.932 -9.149 1.00 65.06 112 TYR A C 1
ATOM 847 O O . TYR A 1 112 ? 5.648 4.125 -9.422 1.00 65.06 112 TYR A O 1
ATOM 855 N N . PRO A 1 113 ? 6.378 2.406 -8.164 1.00 67.31 113 PRO A N 1
ATOM 856 C CA . PRO A 1 113 ? 6.226 1.059 -7.634 1.00 67.31 113 PRO A CA 1
ATOM 857 C C . PRO A 1 113 ? 4.797 0.921 -7.113 1.00 67.31 113 PRO A C 1
ATOM 859 O O . PRO A 1 113 ? 4.218 1.890 -6.635 1.00 67.31 113 PRO A O 1
ATOM 862 N N . ARG A 1 114 ? 4.198 -0.256 -7.281 1.00 79.38 114 ARG A N 1
ATOM 863 C CA . ARG A 1 114 ? 2.808 -0.500 -6.886 1.00 79.38 114 ARG A CA 1
ATOM 864 C C . ARG A 1 114 ? 2.684 -0.349 -5.381 1.00 79.38 114 ARG A C 1
ATOM 866 O O . ARG A 1 114 ? 3.000 -1.279 -4.643 1.00 79.38 114 ARG A O 1
ATOM 873 N N . ARG A 1 115 ? 2.307 0.838 -4.926 1.00 86.31 115 ARG A N 1
ATOM 874 C CA . ARG A 1 115 ? 2.455 1.236 -3.532 1.00 86.31 115 ARG A CA 1
ATOM 875 C C . ARG A 1 115 ? 1.232 2.005 -3.095 1.00 86.31 115 ARG A C 1
ATOM 877 O O . ARG A 1 115 ? 0.754 2.880 -3.806 1.00 86.31 115 ARG A O 1
ATOM 884 N N . THR A 1 116 ? 0.755 1.689 -1.904 1.00 90.94 116 THR A N 1
ATOM 885 C CA . THR A 1 116 ? -0.230 2.491 -1.185 1.00 90.94 116 THR A CA 1
ATOM 886 C C . THR A 1 116 ? 0.436 3.035 0.061 1.00 90.94 116 THR A C 1
ATOM 888 O O . THR A 1 116 ? 1.141 2.302 0.758 1.00 90.94 116 THR A O 1
ATOM 891 N N . VAL A 1 117 ? 0.239 4.319 0.332 1.00 93.25 117 VAL A N 1
ATOM 892 C CA . VAL A 1 117 ? 0.821 5.013 1.479 1.00 93.25 117 VAL A CA 1
ATOM 893 C C . VAL A 1 117 ? -0.274 5.769 2.208 1.00 93.25 117 VAL A C 1
ATOM 895 O O . VAL A 1 117 ? -1.122 6.398 1.586 1.00 93.25 117 VAL A O 1
ATOM 898 N N . VAL A 1 118 ? -0.233 5.696 3.530 1.00 95.19 118 VAL A N 1
ATOM 899 C CA . VAL A 1 118 ? -1.063 6.472 4.439 1.00 95.19 118 VAL A CA 1
ATOM 900 C C . VAL A 1 118 ? -0.160 7.424 5.208 1.00 95.19 118 VAL A C 1
ATOM 902 O O . VAL A 1 118 ? 0.828 6.993 5.804 1.00 95.19 118 VAL A O 1
ATOM 905 N N . THR A 1 119 ? -0.504 8.707 5.189 1.00 96.00 119 THR A N 1
ATOM 906 C CA . THR A 1 119 ? 0.215 9.778 5.892 1.00 96.00 119 THR A CA 1
ATOM 907 C C . THR A 1 119 ? -0.758 10.710 6.599 1.00 96.00 119 THR A C 1
ATOM 909 O O . THR A 1 119 ? -1.880 10.896 6.136 1.00 96.00 119 THR A O 1
ATOM 912 N N . GLY A 1 120 ? -0.309 11.343 7.677 1.00 94.50 120 GLY A N 1
ATOM 913 C CA . GLY A 1 120 ? -1.004 12.426 8.372 1.00 94.50 120 GLY A CA 1
ATOM 914 C C . GLY A 1 120 ? -0.052 13.095 9.368 1.00 94.50 120 GLY A C 1
ATOM 915 O O . GLY A 1 120 ? 0.973 12.497 9.697 1.00 94.50 120 GLY A O 1
ATOM 916 N N . PRO A 1 121 ? -0.350 14.310 9.854 1.00 91.25 121 PRO A N 1
ATOM 917 C CA . PRO A 1 121 ? 0.565 15.061 10.712 1.00 91.25 121 PRO A CA 1
ATOM 918 C C . PRO A 1 121 ? 0.819 14.370 12.059 1.00 91.25 121 PRO A C 1
ATOM 920 O O . PRO A 1 121 ? 1.932 14.424 12.568 1.00 91.25 121 PRO A O 1
ATOM 923 N N . ASN A 1 122 ? -0.182 13.668 12.603 1.00 92.88 122 ASN A N 1
ATOM 924 C CA . ASN A 1 122 ? -0.084 12.956 13.884 1.00 92.88 122 ASN A CA 1
ATOM 925 C C . ASN A 1 122 ? -0.220 11.437 13.723 1.00 92.88 122 ASN A C 1
ATOM 927 O O . ASN A 1 122 ? -0.657 10.741 14.641 1.00 92.88 122 ASN A O 1
ATOM 931 N N . LEU A 1 123 ? 0.097 10.920 12.535 1.00 93.44 123 LEU A N 1
ATOM 932 C CA . LEU A 1 123 ? -0.039 9.507 12.206 1.00 93.44 123 LEU A CA 1
ATOM 933 C C . LEU A 1 123 ? 1.288 8.936 11.729 1.00 93.44 123 LEU A C 1
ATOM 935 O O . LEU A 1 123 ? 2.048 9.623 11.042 1.00 93.44 123 LEU A O 1
ATOM 939 N N . PRO A 1 124 ? 1.562 7.659 12.027 1.00 94.00 124 PRO A N 1
ATOM 940 C CA . PRO A 1 124 ? 2.705 7.016 11.437 1.00 94.00 124 PRO A CA 1
ATOM 941 C C . PRO A 1 124 ? 2.523 6.860 9.933 1.00 94.00 124 PRO A C 1
ATOM 943 O O . PRO A 1 124 ? 1.439 6.523 9.455 1.00 94.00 124 PRO A O 1
ATOM 946 N N . THR A 1 125 ? 3.607 7.037 9.179 1.00 95.81 125 THR A N 1
ATOM 947 C CA . THR A 1 125 ? 3.597 6.716 7.751 1.00 95.81 125 THR A CA 1
ATOM 948 C C . THR A 1 125 ? 3.499 5.209 7.595 1.00 95.81 125 THR A C 1
ATOM 950 O O . THR A 1 125 ? 4.443 4.492 7.930 1.00 95.81 125 THR A O 1
ATOM 953 N N . VAL A 1 126 ? 2.389 4.714 7.062 1.00 97.12 126 VAL A N 1
ATOM 954 C CA . VAL A 1 126 ? 2.200 3.283 6.798 1.00 97.12 126 VAL A CA 1
ATOM 955 C C . VAL A 1 126 ? 2.192 3.064 5.296 1.00 97.12 126 VAL A C 1
ATOM 957 O O . VAL A 1 126 ? 1.545 3.807 4.564 1.00 97.12 126 VAL A O 1
ATOM 960 N N . SER A 1 127 ? 2.904 2.056 4.805 1.00 94.88 127 SER A N 1
ATOM 961 C CA . SER A 1 127 ? 2.911 1.747 3.378 1.00 94.88 127 SER A CA 1
ATOM 962 C C . SER A 1 127 ? 2.861 0.261 3.091 1.00 94.88 127 SER A C 1
ATOM 964 O O . SER A 1 127 ? 3.479 -0.531 3.797 1.00 94.88 127 SER A O 1
ATOM 966 N N . LEU A 1 128 ? 2.173 -0.091 2.012 1.00 92.44 128 LEU A N 1
ATOM 967 C CA . LEU A 1 128 ? 2.143 -1.427 1.440 1.00 92.44 128 LEU A CA 1
ATOM 968 C C . LEU A 1 128 ? 2.669 -1.346 0.013 1.00 92.44 128 LEU A C 1
ATOM 970 O O . LEU A 1 128 ? 2.220 -0.503 -0.758 1.00 92.44 128 LEU A O 1
ATOM 974 N N . THR A 1 129 ? 3.616 -2.210 -0.330 1.00 89.00 129 THR A N 1
ATOM 975 C CA . THR A 1 129 ? 4.210 -2.285 -1.667 1.00 89.00 129 THR A CA 1
ATOM 976 C C . THR A 1 129 ? 3.992 -3.672 -2.248 1.00 89.00 129 THR A C 1
ATOM 978 O O . THR A 1 129 ? 4.188 -4.669 -1.556 1.00 89.00 129 THR A O 1
ATOM 981 N N . ARG A 1 130 ? 3.612 -3.739 -3.524 1.00 84.06 130 ARG A N 1
ATOM 982 C CA . ARG A 1 130 ? 3.513 -4.973 -4.296 1.00 84.06 130 ARG A CA 1
ATOM 983 C C . ARG A 1 130 ? 4.740 -5.169 -5.191 1.00 84.06 130 ARG A C 1
ATOM 985 O O . ARG A 1 130 ? 4.980 -4.414 -6.137 1.00 84.06 130 ARG A O 1
ATOM 992 N N . HIS A 1 131 ? 5.436 -6.270 -4.961 1.00 77.69 131 HIS A N 1
ATOM 993 C CA . HIS A 1 131 ? 6.520 -6.817 -5.770 1.00 77.69 131 HIS A CA 1
ATOM 994 C C . HIS A 1 131 ? 6.007 -7.902 -6.740 1.00 77.69 131 HIS A C 1
ATOM 996 O O . HIS A 1 131 ? 4.862 -8.341 -6.656 1.00 77.69 131 HIS A O 1
ATOM 1002 N N . GLY A 1 132 ? 6.841 -8.333 -7.688 1.00 63.72 132 GLY A N 1
ATOM 1003 C CA . GLY A 1 132 ? 6.513 -9.413 -8.631 1.00 63.72 132 GLY A CA 1
ATOM 1004 C C . GLY A 1 132 ? 5.978 -8.936 -9.986 1.00 63.72 132 GLY A C 1
ATOM 1005 O O . GLY A 1 132 ? 5.986 -7.734 -10.256 1.00 63.72 132 GLY A O 1
ATOM 1006 N N . PRO A 1 133 ? 5.532 -9.850 -10.861 1.00 54.06 133 PRO A N 1
ATOM 1007 C CA . PRO A 1 133 ? 5.148 -9.499 -12.215 1.00 54.06 133 PRO A CA 1
ATOM 1008 C C . PRO A 1 133 ? 3.910 -8.583 -12.251 1.00 54.06 133 PRO A C 1
ATOM 1010 O O . PRO A 1 133 ? 3.125 -8.517 -11.294 1.00 54.06 133 PRO A O 1
ATOM 1013 N N . PRO A 1 134 ? 3.774 -7.807 -13.326 1.00 50.28 134 PRO A N 1
ATOM 1014 C CA . PRO A 1 134 ? 2.674 -6.890 -13.562 1.00 50.28 134 PRO A CA 1
ATOM 1015 C C . PRO A 1 134 ? 1.442 -7.651 -14.039 1.00 50.28 134 PRO A C 1
ATOM 1017 O O . PRO A 1 134 ? 1.271 -7.914 -15.222 1.00 50.28 134 PRO A O 1
ATOM 1020 N N . ASP A 1 135 ? 0.564 -7.999 -13.111 1.00 52.59 135 ASP A N 1
ATOM 1021 C CA . ASP A 1 135 ? -0.823 -8.288 -13.463 1.00 52.59 135 ASP A CA 1
ATOM 1022 C C . ASP A 1 135 ? -1.554 -6.943 -13.507 1.00 52.59 135 ASP A C 1
ATOM 1024 O O . ASP A 1 135 ? -1.258 -6.081 -12.669 1.00 52.59 135 ASP A O 1
ATOM 1028 N N . ILE A 1 136 ? -2.502 -6.788 -14.437 1.00 50.50 136 ILE A N 1
ATOM 1029 C CA . ILE A 1 136 ? -3.289 -5.565 -14.658 1.00 50.50 136 ILE A CA 1
ATOM 1030 C C . ILE A 1 136 ? -3.859 -5.078 -13.317 1.00 50.50 136 ILE A C 1
ATOM 1032 O O . ILE A 1 136 ? -4.809 -5.641 -12.767 1.00 50.50 136 ILE A O 1
ATOM 1036 N N . ALA A 1 137 ? -3.224 -4.053 -12.758 1.00 50.56 137 ALA A N 1
ATOM 1037 C CA . ALA A 1 137 ? -3.673 -3.347 -11.574 1.00 50.56 137 ALA A CA 1
ATOM 1038 C C . ALA A 1 137 ? -4.251 -2.019 -12.054 1.00 50.56 137 ALA A C 1
ATOM 1040 O O . ALA A 1 137 ? -3.573 -1.264 -12.748 1.00 50.56 137 ALA A O 1
ATOM 1041 N N . GLU A 1 138 ? -5.511 -1.741 -11.722 1.00 48.53 138 GLU A N 1
ATOM 1042 C CA . GLU A 1 138 ? -6.085 -0.424 -11.989 1.00 48.53 138 GLU A CA 1
ATOM 1043 C C . GLU A 1 138 ? -5.292 0.641 -11.210 1.00 48.53 138 GLU A C 1
ATOM 1045 O O . GLU A 1 138 ? -4.848 0.363 -10.092 1.00 48.53 138 GLU A O 1
ATOM 1050 N N . PRO A 1 139 ? -5.147 1.875 -11.727 1.00 44.97 139 PRO A N 1
ATOM 1051 C CA . PRO A 1 139 ? -4.404 2.935 -11.041 1.00 44.97 139 PRO A CA 1
ATOM 1052 C C . PRO A 1 139 ? -4.882 3.226 -9.609 1.00 44.97 139 PRO A C 1
ATOM 1054 O O . PRO A 1 139 ? -4.103 3.636 -8.753 1.00 44.97 139 PRO A O 1
ATOM 1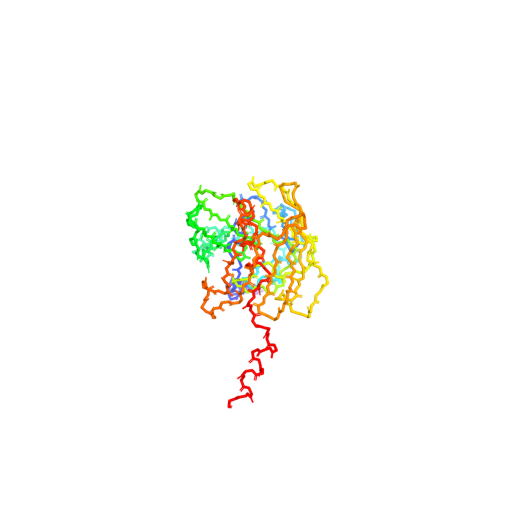057 N N . VAL A 1 140 ? -6.161 2.959 -9.335 1.00 51.94 140 VAL A N 1
ATOM 1058 C CA . VAL A 1 140 ? -6.802 3.095 -8.017 1.00 51.94 140 VAL A CA 1
ATOM 1059 C C . VAL A 1 140 ? -6.605 1.883 -7.089 1.00 51.94 140 VAL A C 1
ATOM 1061 O O . VAL A 1 140 ? -7.118 1.887 -5.972 1.00 51.94 140 VAL A O 1
ATOM 1064 N N . ASP A 1 141 ? -5.934 0.822 -7.543 1.00 60.59 141 ASP A N 1
ATOM 1065 C CA . ASP A 1 141 ? -5.783 -0.461 -6.841 1.00 60.59 141 ASP A CA 1
ATOM 1066 C C . ASP A 1 141 ? -4.400 -1.089 -7.122 1.00 60.59 141 ASP A C 1
ATOM 1068 O O . ASP A 1 141 ? -4.293 -2.130 -7.781 1.00 60.59 141 ASP A O 1
ATOM 1072 N N . PRO A 1 142 ? -3.310 -0.474 -6.624 1.00 58.44 142 PRO A N 1
ATOM 1073 C CA . PRO A 1 142 ? -1.954 -0.915 -6.948 1.00 58.44 142 PRO A CA 1
ATOM 1074 C C . PRO A 1 142 ? -1.608 -2.281 -6.328 1.00 58.44 142 PRO A C 1
ATOM 1076 O O . PRO A 1 142 ? -0.724 -2.984 -6.821 1.00 58.44 142 PRO A O 1
ATOM 1079 N N . ILE A 1 143 ? -2.293 -2.693 -5.254 1.00 72.62 143 ILE A N 1
ATOM 1080 C CA . ILE A 1 143 ? -1.891 -3.858 -4.458 1.00 72.62 143 ILE A CA 1
ATOM 1081 C C . ILE A 1 143 ? -2.284 -5.180 -5.094 1.00 72.62 143 ILE A C 1
ATOM 1083 O O . ILE A 1 143 ? -1.515 -6.113 -4.938 1.00 72.62 143 ILE A O 1
ATOM 1087 N N . GLY A 1 144 ? -3.370 -5.279 -5.869 1.00 64.56 144 GLY A N 1
ATOM 1088 C CA . GLY A 1 144 ? -3.473 -6.252 -6.972 1.00 64.56 144 GLY A CA 1
ATOM 1089 C C . GLY A 1 144 ? -3.507 -7.768 -6.684 1.00 64.56 144 GLY A C 1
ATOM 1090 O O . GLY A 1 144 ? -4.063 -8.515 -7.484 1.00 64.56 144 GLY A O 1
ATOM 1091 N N . THR A 1 145 ? -2.907 -8.250 -5.594 1.00 71.69 145 THR A N 1
ATOM 1092 C CA . THR A 1 145 ? -2.455 -9.633 -5.401 1.00 71.69 145 THR A CA 1
ATOM 1093 C C . THR A 1 145 ? -2.830 -10.177 -4.027 1.00 71.69 145 THR A C 1
ATOM 1095 O O . THR A 1 145 ? -3.017 -9.440 -3.061 1.00 71.69 145 THR A O 1
ATOM 1098 N N . ARG A 1 146 ? -2.918 -11.507 -3.946 1.00 75.81 146 ARG A N 1
ATOM 1099 C CA . ARG A 1 146 ? -3.105 -12.266 -2.699 1.00 75.81 146 ARG A CA 1
ATOM 1100 C C . ARG A 1 146 ? -1.829 -12.959 -2.242 1.00 75.81 146 ARG A C 1
ATOM 1102 O O . ARG A 1 146 ? -1.837 -13.593 -1.196 1.00 75.81 146 ARG A O 1
ATOM 1109 N N . GLN A 1 147 ? -0.766 -12.895 -3.038 1.00 78.62 147 GLN A N 1
ATOM 1110 C CA . GLN A 1 147 ? 0.477 -13.600 -2.758 1.00 78.62 147 GLN A CA 1
ATOM 1111 C C . GLN A 1 147 ? 1.225 -12.867 -1.638 1.00 78.62 147 GLN A C 1
ATOM 1113 O O . GLN A 1 147 ? 1.710 -11.764 -1.881 1.00 78.62 147 GLN A O 1
ATOM 1118 N N . PRO A 1 148 ? 1.362 -13.447 -0.430 1.00 81.44 148 PRO A N 1
ATOM 1119 C CA . PRO A 1 148 ? 2.028 -12.770 0.685 1.00 81.44 148 PRO A CA 1
ATOM 1120 C C . PRO A 1 148 ? 3.476 -12.394 0.350 1.00 81.44 148 PRO A C 1
ATOM 1122 O O . PRO A 1 148 ? 3.930 -11.308 0.677 1.00 81.44 148 PRO A O 1
ATOM 1125 N N . LEU A 1 149 ? 4.174 -13.264 -0.389 1.00 79.19 149 LEU A N 1
ATOM 1126 C CA . LEU A 1 149 ? 5.561 -13.054 -0.823 1.00 79.19 149 LEU A CA 1
ATOM 1127 C C . LEU A 1 149 ? 5.727 -11.886 -1.806 1.00 79.19 149 LEU A C 1
ATOM 1129 O O . LEU A 1 149 ? 6.832 -11.391 -2.000 1.00 79.19 149 LEU A O 1
ATOM 1133 N N . ALA A 1 150 ? 4.635 -11.446 -2.427 1.00 82.19 150 ALA A N 1
ATOM 1134 C CA . ALA A 1 150 ? 4.619 -10.290 -3.305 1.00 82.19 150 ALA A CA 1
ATOM 1135 C C . ALA A 1 150 ? 4.328 -8.989 -2.544 1.00 82.19 150 ALA A C 1
ATOM 1137 O O . ALA A 1 150 ? 4.236 -7.948 -3.180 1.00 82.19 150 ALA A O 1
ATOM 1138 N N . LEU A 1 151 ? 4.150 -9.009 -1.220 1.00 87.31 151 LEU A N 1
ATOM 1139 C CA . LEU A 1 151 ? 3.712 -7.851 -0.445 1.00 87.31 151 LEU A CA 1
ATOM 1140 C C . LEU A 1 151 ? 4.736 -7.473 0.627 1.00 87.31 151 LEU A C 1
ATOM 1142 O O . LEU A 1 151 ? 5.138 -8.302 1.437 1.00 87.31 151 LEU A O 1
ATOM 1146 N N . ALA A 1 152 ? 5.105 -6.195 0.668 1.00 89.38 152 ALA A N 1
ATOM 1147 C CA . ALA A 1 152 ? 5.943 -5.616 1.712 1.00 89.38 152 ALA A CA 1
ATOM 1148 C C . ALA A 1 152 ? 5.174 -4.528 2.463 1.00 89.38 152 ALA A C 1
ATOM 1150 O O . ALA A 1 152 ? 4.815 -3.496 1.890 1.00 89.38 152 ALA A O 1
ATOM 1151 N N . LEU A 1 153 ? 4.922 -4.767 3.748 1.00 93.62 153 LEU A N 1
ATOM 1152 C CA . LEU A 1 153 ? 4.308 -3.812 4.666 1.00 93.62 153 LEU A CA 1
ATOM 1153 C C . LEU A 1 153 ? 5.405 -3.064 5.431 1.00 93.62 153 LEU A C 1
ATOM 1155 O O . LEU A 1 153 ? 6.399 -3.667 5.827 1.00 93.62 153 LEU A O 1
ATOM 1159 N N . ALA A 1 154 ? 5.217 -1.769 5.676 1.00 94.31 154 ALA A N 1
ATOM 1160 C CA . ALA A 1 154 ? 6.096 -0.991 6.538 1.00 94.31 154 ALA A CA 1
ATOM 1161 C C . ALA A 1 154 ? 5.336 0.086 7.323 1.00 94.31 154 ALA A C 1
ATOM 1163 O O . ALA A 1 154 ? 4.399 0.690 6.804 1.00 94.31 154 ALA A O 1
ATOM 1164 N N . VAL A 1 155 ? 5.788 0.360 8.548 1.00 95.38 155 VAL A N 1
ATOM 1165 C CA . VAL A 1 155 ? 5.329 1.469 9.406 1.00 95.38 155 VAL A CA 1
ATOM 1166 C C . VAL A 1 155 ? 6.557 2.304 9.766 1.00 95.38 155 VAL A C 1
ATOM 1168 O O . VAL A 1 155 ? 7.519 1.762 10.299 1.00 95.38 155 VAL A O 1
ATOM 1171 N N . HIS A 1 156 ? 6.574 3.596 9.434 1.00 93.38 156 HIS A N 1
ATOM 1172 C CA . HIS A 1 156 ? 7.760 4.463 9.516 1.00 93.38 156 HIS A CA 1
ATOM 1173 C C . HIS A 1 156 ? 9.028 3.811 8.937 1.00 93.38 156 HIS A C 1
ATOM 1175 O O . HIS A 1 156 ? 10.107 3.864 9.521 1.00 93.38 156 HIS A O 1
ATOM 1181 N N . GLY A 1 157 ? 8.883 3.114 7.807 1.00 88.81 157 GLY A N 1
ATOM 1182 C CA . GLY A 1 157 ? 9.981 2.384 7.170 1.00 88.81 157 GLY A CA 1
ATOM 1183 C C . GLY A 1 157 ? 10.408 1.091 7.877 1.00 88.81 157 GLY A C 1
ATOM 1184 O O . GLY A 1 157 ? 11.188 0.338 7.303 1.00 88.81 157 GLY A O 1
ATOM 1185 N N . ARG A 1 158 ? 9.882 0.773 9.069 1.00 91.06 158 ARG A N 1
ATOM 1186 C CA . ARG A 1 158 ? 10.137 -0.507 9.744 1.00 91.06 158 ARG A CA 1
ATOM 1187 C C . ARG A 1 158 ? 9.346 -1.626 9.062 1.00 91.06 158 ARG A C 1
ATOM 1189 O O . ARG A 1 158 ? 8.123 -1.485 8.957 1.00 91.06 158 ARG A O 1
ATOM 1196 N N . PRO A 1 159 ? 10.000 -2.715 8.617 1.00 89.56 159 PRO A N 1
ATOM 1197 C CA . PRO A 1 159 ? 9.320 -3.823 7.959 1.00 89.56 159 PRO A CA 1
ATOM 1198 C C . PRO A 1 159 ? 8.263 -4.484 8.849 1.00 89.56 159 PRO A C 1
ATOM 1200 O O . PRO A 1 159 ? 8.447 -4.642 10.055 1.00 89.56 159 PRO A O 1
ATOM 1203 N N . GLY A 1 160 ? 7.169 -4.899 8.223 1.00 91.88 160 GLY A N 1
ATOM 1204 C CA . GLY A 1 160 ? 6.149 -5.775 8.780 1.00 91.88 160 GLY A CA 1
ATOM 1205 C C . GLY A 1 160 ? 5.836 -6.919 7.817 1.00 91.88 160 GLY A C 1
ATOM 1206 O O . GLY A 1 160 ? 6.348 -6.974 6.698 1.00 91.88 160 GLY A O 1
ATOM 1207 N N . ALA A 1 161 ? 4.965 -7.828 8.239 1.00 90.62 161 ALA A N 1
ATOM 1208 C CA . ALA A 1 161 ? 4.472 -8.925 7.419 1.00 90.62 161 ALA A CA 1
ATOM 1209 C C . ALA A 1 161 ? 2.976 -8.763 7.154 1.00 90.62 161 ALA A C 1
ATOM 1211 O O . ALA A 1 161 ? 2.233 -8.224 7.973 1.00 90.62 161 ALA A O 1
ATOM 1212 N N . ILE A 1 162 ? 2.515 -9.264 6.014 1.00 92.88 162 ILE A N 1
ATOM 1213 C CA . ILE A 1 162 ? 1.098 -9.283 5.677 1.00 92.88 162 ILE A CA 1
ATOM 1214 C C . ILE A 1 162 ? 0.757 -10.581 4.964 1.00 92.88 162 ILE A C 1
ATOM 1216 O O . ILE A 1 162 ? 1.483 -11.047 4.089 1.00 92.88 162 ILE A O 1
ATOM 1220 N N . ARG A 1 163 ? -0.359 -11.181 5.358 1.00 90.19 163 ARG A N 1
ATOM 1221 C CA . ARG A 1 163 ? -0.861 -12.431 4.813 1.00 90.19 163 ARG A CA 1
ATOM 1222 C C . ARG A 1 163 ? -2.349 -12.277 4.519 1.00 90.19 163 ARG A C 1
ATOM 1224 O O . ARG A 1 163 ? -3.168 -12.429 5.429 1.00 90.19 163 ARG A O 1
ATOM 1231 N N . PRO A 1 164 ? -2.706 -12.005 3.255 1.00 84.88 164 PRO A N 1
ATOM 1232 C CA . PRO A 1 164 ? -4.071 -12.192 2.791 1.00 84.88 164 PRO A CA 1
ATOM 1233 C C . PRO A 1 164 ? -4.495 -13.647 3.054 1.00 84.88 164 PRO A C 1
ATOM 1235 O O . PRO A 1 164 ? -3.770 -14.587 2.721 1.00 84.88 164 PRO A O 1
ATOM 1238 N N . GLY A 1 165 ? -5.618 -13.828 3.739 1.00 76.19 165 GLY A N 1
ATOM 1239 C CA . GLY A 1 165 ? -6.166 -15.114 4.154 1.00 76.19 165 GLY A CA 1
ATOM 1240 C C . GLY A 1 165 ? -7.080 -15.757 3.109 1.00 76.19 165 GLY A C 1
ATOM 1241 O O . GLY A 1 165 ? -7.246 -15.267 1.989 1.00 76.19 165 GLY A O 1
ATOM 1242 N N . ARG A 1 166 ? -7.691 -16.887 3.492 1.00 57.56 166 ARG A N 1
ATOM 1243 C CA . ARG A 1 166 ? -8.763 -17.528 2.718 1.00 57.56 166 ARG A CA 1
ATOM 1244 C C . ARG A 1 166 ? -10.032 -16.683 2.854 1.00 57.56 166 ARG A C 1
ATOM 1246 O O . ARG A 1 166 ? -10.424 -16.342 3.957 1.00 57.56 166 ARG A O 1
ATOM 1253 N N . GLY A 1 167 ? -10.666 -16.365 1.736 1.00 55.31 167 GLY A N 1
ATOM 1254 C CA . GLY A 1 167 ? -11.926 -15.624 1.677 1.00 55.31 167 GLY A CA 1
ATOM 1255 C C . GLY A 1 167 ? -12.599 -15.835 0.323 1.00 55.31 167 GLY A C 1
ATOM 1256 O O . GLY A 1 167 ? -12.104 -16.621 -0.490 1.00 55.31 167 GLY A O 1
ATOM 1257 N N . GLY A 1 168 ? -13.730 -15.168 0.074 1.00 53.88 168 GLY A N 1
ATOM 1258 C CA . GLY A 1 168 ? -14.523 -15.357 -1.154 1.00 53.88 168 GLY A CA 1
ATOM 1259 C C . GLY A 1 168 ? -13.728 -15.070 -2.435 1.00 53.88 168 GLY A C 1
ATOM 1260 O O . GLY A 1 168 ? -12.637 -14.535 -2.380 1.00 53.88 168 GLY A O 1
ATOM 1261 N N . LEU A 1 169 ? -14.240 -15.362 -3.634 1.00 58.00 169 LEU A N 1
ATOM 1262 C CA . LEU A 1 169 ? -13.478 -15.182 -4.893 1.00 58.00 169 LEU A CA 1
ATOM 1263 C C . LEU A 1 169 ? -12.999 -13.737 -5.184 1.00 58.00 169 LEU A C 1
ATOM 1265 O O . LEU A 1 169 ? -12.150 -13.557 -6.059 1.00 58.00 169 LEU A O 1
ATOM 1269 N N . ASN A 1 170 ? -13.470 -12.734 -4.429 1.00 61.78 170 ASN A N 1
ATOM 1270 C CA . ASN A 1 170 ? -13.211 -11.304 -4.632 1.00 61.78 170 ASN A CA 1
ATOM 1271 C C . ASN A 1 170 ? -12.424 -10.654 -3.478 1.00 61.78 170 ASN A C 1
ATOM 1273 O O . ASN A 1 170 ? -12.609 -11.015 -2.321 1.00 61.78 170 ASN A O 1
ATOM 1277 N N . ARG A 1 171 ? -11.604 -9.635 -3.796 1.00 63.62 171 ARG A N 1
ATOM 1278 C CA . ARG A 1 171 ? -10.723 -8.917 -2.842 1.00 63.62 171 ARG A CA 1
ATOM 1279 C C . ARG A 1 171 ? -11.424 -8.290 -1.653 1.00 63.62 171 ARG A C 1
ATOM 1281 O O . ARG A 1 171 ? -10.920 -8.406 -0.542 1.00 63.62 171 ARG A O 1
ATOM 1288 N N . SER A 1 172 ? -12.621 -7.770 -1.881 1.00 62.72 172 SER A N 1
ATOM 1289 C CA . SER A 1 172 ? -13.493 -7.240 -0.838 1.00 62.72 172 SER A CA 1
ATOM 1290 C C . SER A 1 172 ? -14.005 -8.296 0.146 1.00 62.72 172 SER A C 1
ATOM 1292 O O . SER A 1 172 ? -14.761 -7.955 1.039 1.00 62.72 172 SER A O 1
ATOM 1294 N N . ARG A 1 173 ? -13.635 -9.577 -0.009 1.00 68.31 173 ARG A N 1
ATOM 1295 C CA . ARG A 1 173 ? -14.101 -10.695 0.822 1.00 68.31 173 ARG A CA 1
ATOM 1296 C C . ARG A 1 173 ? -12.963 -11.512 1.451 1.00 68.31 173 ARG A C 1
ATOM 1298 O O . ARG A 1 173 ? -13.217 -12.642 1.860 1.00 68.31 173 ARG A O 1
ATOM 1305 N N . TYR A 1 174 ? -11.732 -10.986 1.509 1.00 73.00 174 TYR A N 1
ATOM 1306 C CA . TYR A 1 174 ? -10.627 -11.630 2.238 1.00 73.00 174 TYR A CA 1
ATOM 1307 C C . TYR A 1 174 ? -10.463 -11.100 3.644 1.00 73.00 174 TYR A C 1
ATOM 1309 O O . TYR A 1 174 ? -10.409 -9.885 3.849 1.00 73.00 174 TYR A O 1
ATOM 1317 N N . ASP A 1 175 ? -10.231 -12.037 4.555 1.00 86.56 175 ASP A N 1
ATOM 1318 C CA . ASP A 1 175 ? -9.571 -11.739 5.810 1.00 86.56 175 ASP A CA 1
ATOM 1319 C C . ASP A 1 175 ? -8.092 -11.456 5.547 1.00 86.56 175 ASP A C 1
ATOM 1321 O O . ASP A 1 175 ? -7.476 -12.046 4.657 1.00 86.56 175 ASP A O 1
ATOM 1325 N N . VAL A 1 176 ? -7.498 -10.553 6.314 1.00 90.38 176 VAL A N 1
ATOM 1326 C CA . VAL A 1 176 ? -6.085 -10.199 6.188 1.00 90.38 176 VAL A CA 1
ATOM 1327 C C . VAL A 1 176 ? -5.463 -10.194 7.563 1.00 90.38 176 VAL A C 1
ATOM 1329 O O . VAL A 1 176 ? -5.930 -9.500 8.460 1.00 90.38 176 VAL A O 1
ATOM 1332 N N . VAL A 1 177 ? -4.369 -10.933 7.708 1.00 93.88 177 VAL A N 1
ATOM 1333 C CA . VAL A 1 17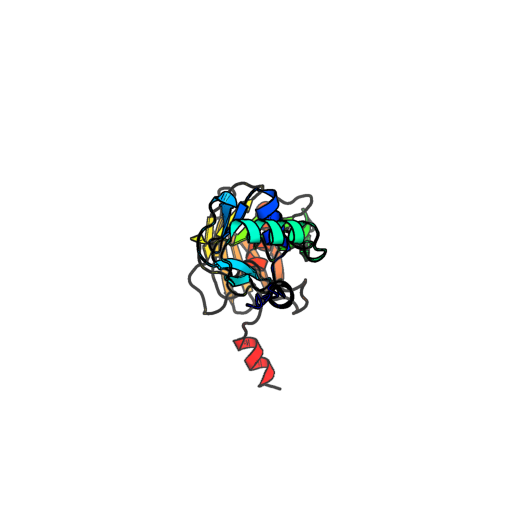7 ? -3.532 -10.869 8.903 1.00 93.88 177 VAL A CA 1
ATOM 1334 C C . VAL A 1 177 ? -2.327 -9.996 8.591 1.00 93.88 177 VAL A C 1
ATOM 1336 O O . VAL A 1 177 ? -1.645 -10.228 7.595 1.00 93.88 177 VAL A O 1
ATOM 1339 N N . ALA A 1 178 ? -2.038 -9.016 9.436 1.00 95.19 178 ALA A N 1
ATOM 1340 C CA . ALA A 1 178 ? -0.836 -8.199 9.342 1.00 95.19 178 ALA A CA 1
ATO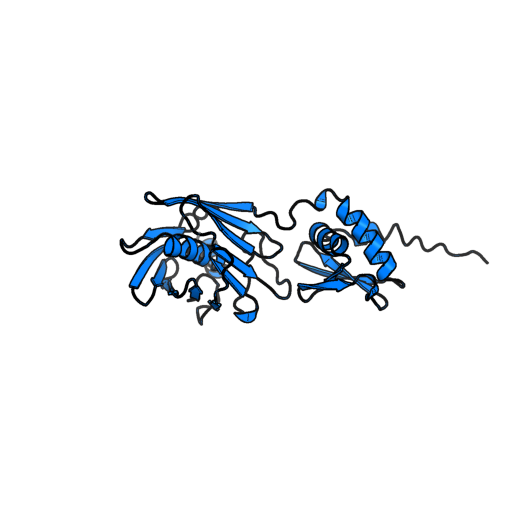M 1341 C C . ALA A 1 178 ? -0.070 -8.223 10.667 1.00 95.19 178 ALA A C 1
ATOM 1343 O O . ALA A 1 178 ? -0.661 -8.196 11.740 1.00 95.19 178 ALA A O 1
ATOM 1344 N N . LEU A 1 179 ? 1.254 -8.270 10.588 1.00 95.19 179 LEU A N 1
ATOM 1345 C CA . LEU A 1 179 ? 2.157 -8.074 11.713 1.00 95.19 179 LEU A CA 1
ATOM 1346 C C . LEU A 1 179 ? 2.927 -6.791 11.443 1.00 95.19 179 LEU A C 1
ATOM 1348 O O . LEU A 1 179 ? 3.714 -6.722 10.500 1.00 95.19 179 LEU A O 1
ATOM 1352 N N . ALA A 1 180 ? 2.683 -5.762 12.239 1.00 93.00 180 ALA A N 1
ATOM 1353 C CA . ALA A 1 180 ? 3.330 -4.475 12.066 1.00 93.00 180 ALA A CA 1
ATOM 1354 C C . ALA A 1 180 ? 3.489 -3.796 13.416 1.00 93.00 180 ALA A C 1
ATOM 1356 O O . ALA A 1 180 ? 2.577 -3.822 14.237 1.00 93.00 180 ALA A O 1
ATOM 1357 N N . TRP A 1 181 ? 4.649 -3.176 13.636 1.00 90.19 181 TRP A N 1
ATOM 1358 C CA . TRP A 1 181 ? 4.932 -2.465 14.885 1.00 90.19 181 TRP A CA 1
ATOM 1359 C C . TRP A 1 181 ? 4.752 -3.346 16.137 1.00 90.19 181 TRP A C 1
ATOM 1361 O O . TRP A 1 181 ? 4.168 -2.919 17.128 1.00 90.19 181 TRP A O 1
ATOM 1371 N N . ASN A 1 182 ? 5.217 -4.600 16.057 1.00 91.81 182 ASN A N 1
ATOM 1372 C CA . ASN A 1 182 ? 5.068 -5.640 17.086 1.00 91.81 182 ASN A CA 1
ATOM 1373 C C . ASN A 1 182 ? 3.621 -5.966 17.482 1.00 91.81 182 ASN A C 1
ATOM 1375 O O . ASN A 1 182 ? 3.398 -6.560 18.526 1.00 91.81 182 ASN A O 1
ATOM 1379 N N . ARG A 1 183 ? 2.648 -5.609 16.642 1.00 95.88 183 ARG A N 1
ATOM 1380 C CA . ARG A 1 183 ? 1.227 -5.864 16.871 1.00 95.88 183 ARG A CA 1
ATOM 1381 C C . ARG A 1 183 ? 0.675 -6.744 15.767 1.00 95.88 183 ARG A C 1
ATOM 1383 O O . ARG A 1 183 ? 1.025 -6.586 14.590 1.00 95.88 183 ARG A O 1
ATOM 1390 N N . ARG A 1 184 ? -0.222 -7.648 16.145 1.00 96.62 184 ARG A N 1
ATOM 1391 C CA . ARG A 1 184 ? -0.984 -8.465 15.203 1.00 96.62 184 ARG A CA 1
ATOM 1392 C C . ARG A 1 184 ? -2.318 -7.806 14.912 1.00 96.62 184 ARG A C 1
ATOM 1394 O O . ARG A 1 184 ? -3.096 -7.583 15.831 1.00 96.62 184 ARG A O 1
ATOM 1401 N N . TYR A 1 185 ? -2.588 -7.576 13.636 1.00 97.00 185 TYR A N 1
ATOM 1402 C CA . TYR A 1 185 ? -3.866 -7.094 13.143 1.00 97.00 185 TYR A CA 1
ATOM 1403 C C . TYR A 1 185 ? -4.579 -8.169 12.343 1.00 97.00 185 TYR A C 1
ATOM 1405 O O . TYR A 1 185 ? -3.957 -8.894 11.563 1.00 97.00 185 TYR A O 1
ATOM 1413 N N . GLU A 1 186 ? -5.893 -8.212 12.491 1.00 95.19 186 GLU A N 1
ATOM 1414 C CA . GLU A 1 186 ? -6.776 -9.053 11.701 1.00 95.19 186 GLU A CA 1
ATOM 1415 C C . GLU A 1 186 ? -7.910 -8.204 11.149 1.00 95.19 186 GLU A C 1
ATOM 1417 O O . GLU A 1 186 ? -8.772 -7.746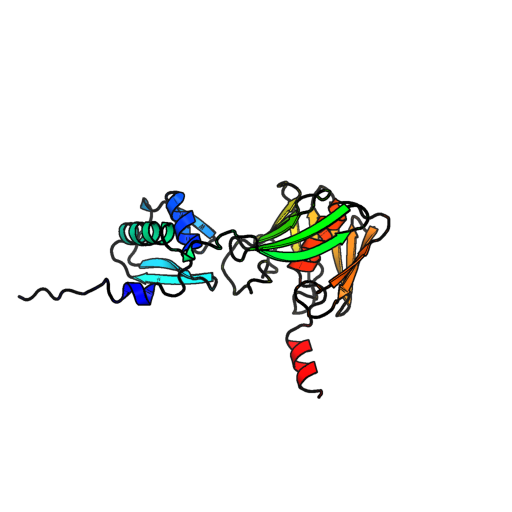 11.893 1.00 95.19 186 GLU A O 1
ATOM 1422 N N . LEU A 1 187 ? -7.906 -7.990 9.837 1.00 92.81 187 LEU A N 1
ATOM 1423 C CA . LEU A 1 187 ? -9.075 -7.509 9.119 1.00 92.81 187 LEU A CA 1
ATOM 1424 C C . LEU A 1 187 ? -9.938 -8.726 8.811 1.00 92.81 187 LEU A C 1
ATOM 1426 O O . LEU A 1 187 ? -9.483 -9.624 8.108 1.00 92.81 187 LEU A O 1
ATOM 1430 N N . ARG A 1 188 ? -11.157 -8.751 9.339 1.00 90.75 188 ARG A N 1
ATOM 1431 C CA . ARG A 1 188 ? -12.136 -9.818 9.139 1.00 90.75 188 ARG A CA 1
ATOM 1432 C C . ARG A 1 188 ? -13.319 -9.276 8.354 1.00 90.75 188 ARG A C 1
ATOM 1434 O O . ARG A 1 188 ? -13.887 -8.248 8.720 1.00 90.75 188 ARG A O 1
ATOM 1441 N N . GLN A 1 189 ? -13.700 -9.947 7.278 1.00 83.00 189 GLN A N 1
ATOM 1442 C CA . GLN A 1 189 ? -14.879 -9.558 6.506 1.00 83.00 189 GLN A CA 1
ATOM 1443 C C . GLN A 1 189 ? -16.124 -10.081 7.221 1.00 83.00 189 GLN A C 1
ATOM 1445 O O . GLN A 1 189 ? -16.393 -11.278 7.237 1.00 83.00 189 GLN A O 1
ATOM 1450 N N . ALA A 1 190 ? -16.878 -9.171 7.835 1.00 80.81 190 ALA A N 1
ATOM 1451 C CA . ALA A 1 190 ? -18.066 -9.490 8.624 1.00 80.81 190 ALA A CA 1
ATOM 1452 C C . ALA A 1 190 ? -19.355 -9.533 7.775 1.00 80.81 190 ALA A C 1
ATOM 1454 O O . ALA A 1 190 ? -20.428 -9.844 8.287 1.00 80.81 190 ALA A O 1
ATOM 1455 N N . GLY A 1 191 ? -19.277 -9.199 6.484 1.00 73.31 191 GLY A N 1
ATOM 1456 C CA . GLY A 1 191 ? -20.400 -9.224 5.549 1.00 73.31 191 GLY A CA 1
ATOM 1457 C C . GLY A 1 191 ? -20.031 -8.647 4.177 1.00 73.31 191 GLY A C 1
ATOM 1458 O O . GLY A 1 191 ? -18.880 -8.276 3.963 1.00 73.31 191 GLY A O 1
ATOM 1459 N N . PRO A 1 192 ? -20.990 -8.548 3.235 1.00 66.31 192 PRO A N 1
ATOM 1460 C CA . PRO A 1 192 ? -20.735 -8.006 1.894 1.00 66.31 192 PRO A CA 1
ATOM 1461 C C . PRO A 1 192 ? -20.246 -6.549 1.916 1.00 66.31 192 PRO A C 1
ATOM 1463 O O . PRO A 1 192 ? -19.412 -6.176 1.097 1.00 66.31 192 PRO A O 1
ATOM 1466 N N . ASP A 1 193 ? -20.711 -5.777 2.901 1.00 73.50 193 ASP A N 1
ATOM 1467 C CA . ASP A 1 193 ? -20.480 -4.334 3.010 1.00 73.50 193 ASP A CA 1
ATOM 1468 C C . ASP A 1 193 ? -19.836 -3.948 4.348 1.00 73.50 193 ASP A C 1
ATOM 1470 O O . ASP A 1 193 ? -19.900 -2.791 4.769 1.00 73.50 193 ASP A O 1
ATOM 1474 N N . ARG A 1 194 ? -19.285 -4.923 5.081 1.00 84.12 194 ARG A N 1
ATOM 1475 C CA . ARG A 1 194 ? -18.794 -4.719 6.448 1.00 84.12 194 ARG A CA 1
ATOM 1476 C C . ARG A 1 194 ? -17.520 -5.502 6.698 1.00 84.12 194 ARG A C 1
ATOM 1478 O O . ARG A 1 194 ? -17.458 -6.696 6.420 1.00 84.12 194 ARG A O 1
ATOM 1485 N N . ALA A 1 195 ? -16.551 -4.850 7.320 1.00 88.56 195 ALA A N 1
ATOM 1486 C CA . ALA A 1 195 ? -15.383 -5.514 7.875 1.00 88.56 195 ALA A CA 1
ATOM 1487 C C . ALA A 1 195 ? -15.115 -5.013 9.291 1.00 88.56 195 ALA A C 1
ATOM 1489 O O . ALA A 1 195 ? -15.495 -3.906 9.662 1.00 88.56 195 ALA A O 1
ATOM 1490 N N . GLU A 1 196 ? -14.448 -5.825 10.087 1.00 93.94 196 GLU A N 1
ATOM 1491 C CA . GLU A 1 196 ? -13.969 -5.453 11.410 1.00 93.94 196 GLU A CA 1
ATOM 1492 C C . GLU A 1 196 ? -12.455 -5.606 11.439 1.00 93.94 196 GLU A C 1
ATOM 1494 O O . GLU A 1 196 ? -11.902 -6.484 10.777 1.00 93.94 196 GLU A O 1
ATOM 1499 N N . VAL A 1 197 ? -11.774 -4.738 12.181 1.00 95.69 197 VAL A N 1
ATOM 1500 C CA . VAL A 1 197 ? -10.330 -4.845 12.380 1.00 95.69 197 VAL A CA 1
ATOM 1501 C C . VAL A 1 197 ? -10.044 -5.029 13.856 1.00 95.69 197 VAL A C 1
ATOM 1503 O O . VAL A 1 197 ? -10.488 -4.237 14.691 1.00 95.69 197 VAL A O 1
ATOM 1506 N N . PHE A 1 198 ? -9.282 -6.072 14.154 1.00 97.38 198 PHE A N 1
ATOM 1507 C CA . PHE A 1 198 ? -8.824 -6.432 15.486 1.00 97.38 198 PHE A CA 1
ATOM 1508 C C . PHE A 1 198 ? -7.320 -6.205 15.586 1.00 97.38 198 PHE A C 1
ATOM 1510 O O . PHE A 1 198 ? -6.601 -6.476 14.627 1.00 97.38 198 PHE A O 1
ATOM 1517 N N . ARG A 1 199 ? -6.851 -5.734 16.739 1.00 97.56 199 ARG A N 1
ATOM 1518 C CA . ARG A 1 199 ? -5.454 -5.747 17.171 1.00 97.56 199 ARG A CA 1
ATOM 1519 C C . ARG A 1 199 ? -5.368 -6.665 18.381 1.00 97.56 199 ARG A C 1
ATOM 1521 O O . ARG A 1 199 ? -5.993 -6.354 19.387 1.00 97.56 199 ARG A O 1
ATOM 1528 N N . GLU A 1 200 ? -4.601 -7.751 18.293 1.00 96.38 200 GLU A N 1
ATOM 1529 C CA . GLU A 1 200 ? -4.415 -8.690 19.419 1.00 96.38 200 GLU A CA 1
ATOM 1530 C C . GLU A 1 200 ? -5.765 -9.119 20.026 1.00 96.38 200 GLU A C 1
ATOM 1532 O O . GLU A 1 200 ? -5.996 -9.009 21.224 1.00 96.38 200 GLU A O 1
ATOM 1537 N N . ASP A 1 201 ? -6.701 -9.507 19.153 1.00 95.25 201 ASP A N 1
ATOM 1538 C CA . ASP A 1 201 ? -8.080 -9.900 19.484 1.00 95.25 201 ASP A CA 1
ATOM 1539 C C . ASP A 1 201 ? -8.985 -8.802 20.076 1.00 95.25 201 ASP A C 1
ATOM 1541 O O . ASP A 1 201 ? -10.182 -9.015 20.267 1.00 95.25 201 ASP A O 1
ATOM 1545 N N . VAL A 1 202 ? -8.478 -7.581 20.252 1.00 97.31 202 VAL A N 1
ATOM 1546 C CA . VAL A 1 202 ? -9.274 -6.405 20.619 1.00 97.31 202 VAL A CA 1
ATOM 1547 C C . VAL A 1 202 ? -9.735 -5.683 19.357 1.00 97.31 202 VAL A C 1
ATOM 1549 O O . VAL A 1 202 ? -8.919 -5.283 18.528 1.00 97.31 202 VAL A O 1
ATOM 1552 N N . ARG A 1 203 ? -11.043 -5.470 19.187 1.00 97.69 203 ARG A N 1
ATOM 1553 C CA . ARG A 1 203 ? -11.544 -4.692 18.045 1.00 97.69 203 ARG A CA 1
ATOM 1554 C C . ARG A 1 203 ? -11.107 -3.229 18.172 1.00 97.69 203 ARG A C 1
ATOM 1556 O O . ARG A 1 203 ? -11.283 -2.608 19.215 1.00 97.69 203 ARG A O 1
ATOM 1563 N N . VAL A 1 204 ? -10.534 -2.691 17.098 1.00 97.81 204 VAL A N 1
ATOM 1564 C CA . VAL A 1 204 ? -10.088 -1.289 17.008 1.00 97.81 204 VAL A CA 1
ATOM 1565 C C . VAL A 1 204 ? -10.929 -0.484 16.022 1.00 97.81 204 VAL A C 1
ATOM 1567 O O . VAL A 1 204 ? -11.041 0.734 16.154 1.00 97.81 204 VAL A O 1
ATOM 1570 N N . ALA A 1 205 ? -11.541 -1.146 15.037 1.00 96.00 205 ALA A N 1
ATOM 1571 C CA . ALA A 1 205 ? -12.372 -0.472 14.052 1.00 96.00 205 ALA A CA 1
ATOM 1572 C C . ALA A 1 205 ? -13.469 -1.371 13.480 1.00 96.00 205 ALA A C 1
ATOM 1574 O O . ALA A 1 205 ? -13.297 -2.581 13.313 1.00 96.00 205 ALA A O 1
ATOM 1575 N N . ARG A 1 206 ? -14.570 -0.733 13.084 1.00 93.69 206 ARG A N 1
ATOM 1576 C CA . ARG A 1 206 ? -15.562 -1.266 12.152 1.00 93.69 206 ARG A CA 1
ATOM 1577 C C . ARG A 1 206 ? -15.499 -0.469 10.861 1.00 93.69 206 ARG A C 1
ATOM 1579 O O . ARG A 1 206 ? -15.429 0.756 10.873 1.00 93.69 206 ARG A O 1
ATOM 1586 N N . LEU A 1 207 ? -15.548 -1.173 9.748 1.00 89.75 207 LEU A N 1
ATOM 1587 C CA . LEU A 1 207 ? -15.542 -0.625 8.407 1.00 89.75 207 LEU A CA 1
ATOM 1588 C C . LEU A 1 207 ? -16.903 -0.892 7.788 1.00 89.75 207 LEU A C 1
ATOM 1590 O O . LEU A 1 207 ? -17.374 -2.029 7.777 1.00 89.75 207 LEU A O 1
ATOM 1594 N N . LEU A 1 208 ? -17.521 0.159 7.271 1.00 83.12 208 LEU A N 1
ATOM 1595 C CA . LEU A 1 208 ? -18.774 0.080 6.535 1.00 83.12 208 LEU A CA 1
ATOM 1596 C C . LEU A 1 208 ? -18.512 0.528 5.107 1.00 83.12 208 LEU A C 1
ATOM 1598 O O . LEU A 1 208 ? -17.816 1.522 4.898 1.00 83.12 208 LEU A O 1
ATOM 1602 N N . SER A 1 209 ? -19.076 -0.185 4.137 1.00 72.31 209 SER A N 1
ATOM 1603 C CA . SER A 1 209 ? -19.105 0.269 2.753 1.00 72.31 209 SER A CA 1
ATOM 1604 C C . SER A 1 209 ? -19.688 1.672 2.683 1.00 72.31 209 SER A C 1
ATOM 1606 O O . SER A 1 209 ? -20.709 1.958 3.308 1.00 72.31 209 SER A O 1
ATOM 1608 N N . GLY A 1 210 ? -19.015 2.548 1.949 1.00 62.47 210 GLY A N 1
ATOM 1609 C CA . GLY A 1 210 ? -19.469 3.907 1.706 1.00 62.47 210 GLY A CA 1
ATOM 1610 C C . GLY A 1 210 ? -19.890 4.110 0.253 1.00 62.47 210 GLY A C 1
ATOM 1611 O O . GLY A 1 210 ? -19.879 3.182 -0.555 1.00 62.47 210 GLY A O 1
ATOM 1612 N N . ASP A 1 211 ? -20.299 5.340 -0.043 1.00 52.78 211 ASP A N 1
ATOM 1613 C CA . ASP A 1 211 ? -20.781 5.821 -1.343 1.00 52.78 211 ASP A CA 1
ATOM 1614 C C . ASP A 1 211 ? -19.785 5.484 -2.487 1.00 52.78 211 ASP A C 1
ATOM 1616 O O . ASP A 1 211 ? -18.571 5.537 -2.253 1.00 52.78 211 ASP A O 1
ATOM 1620 N N . PRO A 1 212 ? -20.215 5.183 -3.735 1.00 51.06 212 PRO A N 1
ATOM 1621 C CA . PRO A 1 212 ? -19.327 4.804 -4.844 1.00 51.06 212 PRO A CA 1
ATOM 1622 C C . PRO A 1 212 ? -18.342 5.894 -5.294 1.00 51.06 212 PRO A C 1
ATOM 1624 O O . PRO A 1 212 ? -17.528 5.648 -6.188 1.00 51.06 212 PRO A O 1
ATOM 1627 N N . VAL A 1 213 ? -18.415 7.095 -4.713 1.00 53.62 213 VAL A N 1
ATOM 1628 C CA . VAL A 1 213 ? -17.488 8.198 -4.977 1.00 53.62 213 VAL A CA 1
ATOM 1629 C C . VAL A 1 213 ? -16.056 7.760 -4.613 1.00 53.62 213 VAL A C 1
ATOM 1631 O O . VAL A 1 213 ? -15.858 7.169 -3.547 1.00 53.62 213 VAL A O 1
ATOM 1634 N N . PRO A 1 214 ? -15.035 8.048 -5.450 1.00 50.69 214 PRO A N 1
ATOM 1635 C CA . PRO A 1 214 ? -13.668 7.545 -5.269 1.00 50.69 214 PRO A CA 1
ATOM 1636 C C . PRO A 1 214 ? -13.094 7.730 -3.856 1.00 50.69 214 PRO A C 1
ATOM 1638 O O . PRO A 1 214 ? -12.476 6.801 -3.334 1.00 50.69 214 PRO A O 1
ATOM 1641 N N . ASP A 1 215 ? -13.393 8.864 -3.218 1.00 54.34 215 ASP A N 1
ATOM 1642 C CA . ASP A 1 215 ? -12.862 9.246 -1.905 1.00 54.34 215 ASP A CA 1
ATOM 1643 C C . ASP A 1 215 ? -13.641 8.649 -0.713 1.00 54.34 215 ASP A C 1
ATOM 1645 O O . ASP A 1 215 ? -13.161 8.674 0.423 1.00 54.34 215 ASP A O 1
ATOM 1649 N N . ARG A 1 216 ? -14.842 8.093 -0.935 1.00 55.41 216 ARG A N 1
ATOM 1650 C CA . ARG A 1 216 ? -15.784 7.683 0.129 1.00 55.41 216 ARG A CA 1
ATOM 1651 C C . ARG A 1 216 ? -16.114 6.192 0.148 1.00 55.41 216 ARG A C 1
ATOM 1653 O O . ARG A 1 216 ? -17.097 5.799 0.759 1.00 55.41 216 ARG A O 1
ATOM 1660 N N . ARG A 1 217 ? -15.248 5.346 -0.419 1.00 69.88 217 ARG A N 1
ATOM 1661 C CA . ARG A 1 217 ? -15.464 3.886 -0.542 1.00 69.88 217 ARG A CA 1
ATOM 1662 C C . ARG A 1 217 ? -15.786 3.156 0.768 1.00 69.88 217 ARG A C 1
ATOM 1664 O O . ARG A 1 217 ? -16.402 2.096 0.734 1.00 69.88 217 ARG A O 1
ATOM 1671 N N . TYR A 1 218 ? -15.368 3.692 1.914 1.00 80.19 218 TYR A N 1
ATOM 1672 C CA . TYR A 1 218 ? -15.748 3.168 3.224 1.00 80.19 218 TYR A CA 1
ATOM 1673 C C . TYR A 1 218 ? -15.749 4.252 4.307 1.00 80.19 218 TYR A C 1
ATOM 1675 O O . TYR A 1 218 ? -14.952 5.198 4.268 1.00 80.19 218 TYR A O 1
ATOM 1683 N N . ALA A 1 219 ? -16.611 4.065 5.304 1.00 85.62 219 ALA A N 1
ATOM 1684 C CA . ALA A 1 219 ? -16.608 4.781 6.573 1.00 85.62 219 ALA A CA 1
ATOM 1685 C C . ALA A 1 219 ? -15.925 3.930 7.655 1.00 85.62 219 ALA A C 1
ATOM 1687 O O . ALA A 1 219 ? -15.976 2.698 7.609 1.00 85.62 219 ALA A O 1
ATOM 1688 N N . VAL A 1 220 ? -15.285 4.586 8.626 1.00 90.25 220 VAL A N 1
ATOM 1689 C CA . VAL A 1 220 ? -14.627 3.916 9.756 1.00 90.25 220 VAL A CA 1
ATOM 1690 C C . VAL A 1 220 ? -15.293 4.345 11.057 1.00 90.25 220 VAL A C 1
ATOM 1692 O O . VAL A 1 220 ? -15.329 5.530 11.372 1.00 90.25 220 VAL A O 1
ATOM 1695 N N . GLY A 1 221 ? -15.809 3.379 11.810 1.00 91.62 221 GLY A N 1
ATOM 1696 C CA . GLY A 1 221 ? -16.170 3.552 13.211 1.00 91.62 221 GLY A CA 1
ATOM 1697 C C . GLY A 1 221 ? -15.014 3.088 14.088 1.00 91.62 221 GLY A C 1
ATOM 1698 O O . GLY A 1 221 ? -14.668 1.909 14.055 1.00 91.62 221 GLY A O 1
ATOM 1699 N N . TRP A 1 222 ? -14.410 4.000 14.846 1.00 94.25 222 TRP A N 1
ATOM 1700 C CA . TRP A 1 222 ? -13.283 3.698 15.732 1.00 94.25 222 TRP A CA 1
ATOM 1701 C C . TRP A 1 222 ? -13.763 3.267 17.113 1.00 94.25 222 TRP A C 1
ATOM 1703 O O . TRP A 1 222 ? -14.572 3.964 17.726 1.00 94.25 222 TRP A O 1
ATOM 1713 N N . ASP A 1 223 ? -13.218 2.166 17.628 1.00 95.88 223 ASP A N 1
ATOM 1714 C CA . ASP A 1 223 ? -13.386 1.830 19.041 1.00 95.88 223 ASP A CA 1
ATOM 1715 C C . ASP A 1 223 ? -12.451 2.723 19.897 1.00 95.88 223 ASP A C 1
ATOM 1717 O O . ASP A 1 223 ? -11.375 3.119 19.433 1.00 95.88 223 ASP A O 1
ATOM 1721 N N . PRO A 1 224 ? -12.812 3.068 21.152 1.00 94.50 224 PRO A N 1
ATOM 1722 C CA . PRO A 1 224 ? -12.060 4.038 21.964 1.00 94.50 224 PRO A CA 1
ATOM 1723 C C . PRO A 1 224 ? -10.591 3.678 22.216 1.00 94.50 224 PRO A C 1
ATOM 1725 O O . PRO A 1 224 ? -9.778 4.574 22.449 1.00 94.50 224 PRO A O 1
ATOM 1728 N N . VAL A 1 225 ? -10.280 2.380 22.157 1.00 96.00 225 VAL A N 1
ATOM 1729 C CA . VAL A 1 225 ? -8.948 1.782 22.335 1.00 96.00 225 VAL A CA 1
ATOM 1730 C C . VAL A 1 225 ? -8.006 2.007 21.148 1.00 96.00 225 VAL A C 1
ATOM 1732 O O . VAL A 1 225 ? -6.813 1.720 21.263 1.00 96.00 225 VAL A O 1
ATOM 1735 N N . ALA A 1 226 ? -8.528 2.483 20.012 1.00 96.88 226 ALA A N 1
ATOM 1736 C CA . ALA A 1 226 ? -7.741 2.704 18.811 1.00 96.88 226 ALA A CA 1
ATOM 1737 C C . ALA A 1 226 ? -6.761 3.874 18.990 1.00 96.88 226 ALA A C 1
ATOM 1739 O O . ALA A 1 226 ? -7.155 4.973 19.399 1.00 96.88 226 ALA A O 1
ATOM 1740 N N . ASP A 1 227 ? -5.507 3.678 18.586 1.00 96.19 227 ASP A N 1
ATOM 1741 C CA . ASP A 1 227 ? -4.424 4.665 18.591 1.00 96.19 227 ASP A CA 1
ATOM 1742 C C . ASP A 1 227 ? -3.995 5.102 17.171 1.00 96.19 227 ASP A C 1
ATOM 1744 O O . ASP A 1 227 ? -4.655 4.801 16.171 1.00 96.19 227 ASP A O 1
ATOM 1748 N N . ALA A 1 228 ? -2.934 5.906 17.065 1.00 95.69 228 ALA A N 1
ATOM 1749 C CA . ALA A 1 228 ? -2.455 6.438 15.786 1.00 95.69 228 ALA A CA 1
ATOM 1750 C C . ALA A 1 228 ? -2.007 5.338 14.805 1.00 95.69 228 ALA A C 1
ATOM 1752 O O . ALA A 1 228 ? -2.226 5.450 13.597 1.00 95.69 228 ALA A O 1
ATOM 1753 N N . VAL A 1 229 ? -1.386 4.267 15.310 1.00 95.69 229 VAL A N 1
ATOM 1754 C CA . VAL A 1 229 ? -0.903 3.152 14.483 1.00 95.69 229 VAL A CA 1
ATOM 1755 C C . VAL A 1 229 ? -2.086 2.372 13.930 1.00 95.69 229 VAL A C 1
ATOM 1757 O O . VAL A 1 229 ? -2.100 2.062 12.736 1.00 95.69 229 VAL A O 1
ATOM 1760 N N . ASP A 1 230 ? -3.102 2.134 14.764 1.00 96.94 230 ASP A N 1
ATOM 1761 C CA . ASP A 1 230 ? -4.333 1.468 14.341 1.00 96.94 230 ASP A CA 1
ATOM 1762 C C . ASP A 1 230 ? -4.999 2.247 13.199 1.00 96.94 230 ASP A C 1
ATOM 1764 O O . ASP A 1 230 ? -5.408 1.658 12.200 1.00 96.94 230 ASP A O 1
ATOM 1768 N N . ARG A 1 231 ? -5.027 3.584 13.287 1.00 95.31 231 ARG A N 1
ATOM 1769 C CA . ARG A 1 231 ? -5.599 4.449 12.244 1.00 95.31 231 ARG A CA 1
ATOM 1770 C C . ARG A 1 231 ? -4.888 4.310 10.912 1.00 95.31 231 ARG A C 1
ATOM 1772 O O . ARG A 1 231 ? -5.529 4.038 9.895 1.00 95.31 231 ARG A O 1
ATOM 1779 N N . GLY A 1 232 ? -3.565 4.446 10.924 1.00 95.38 232 GLY A N 1
ATOM 1780 C CA . GLY A 1 232 ? -2.753 4.297 9.720 1.00 95.38 232 GLY A CA 1
ATOM 1781 C C . GLY A 1 232 ? -2.936 2.923 9.067 1.00 95.38 232 GLY A C 1
ATOM 1782 O O . GLY A 1 232 ? -3.176 2.830 7.861 1.00 95.38 232 GLY A O 1
ATOM 1783 N N . LEU A 1 233 ? -2.887 1.850 9.865 1.00 95.56 233 LEU A N 1
ATOM 1784 C CA . LEU A 1 233 ? -3.010 0.479 9.364 1.00 95.56 233 LEU A CA 1
ATOM 1785 C C . LEU A 1 233 ? -4.413 0.146 8.867 1.00 95.56 233 LEU A C 1
ATOM 1787 O O . LEU A 1 233 ? -4.543 -0.410 7.780 1.00 95.56 233 LEU A O 1
ATOM 1791 N N . VAL A 1 234 ? -5.465 0.506 9.600 1.00 94.75 234 VAL A N 1
ATOM 1792 C CA . VAL A 1 234 ? -6.851 0.265 9.173 1.00 94.75 234 VAL A CA 1
ATOM 1793 C C . VAL A 1 234 ? -7.131 0.977 7.852 1.00 94.75 234 VAL A C 1
ATOM 1795 O O . VAL A 1 234 ? -7.708 0.375 6.944 1.00 94.75 234 VAL A O 1
ATOM 1798 N N . HIS A 1 235 ? -6.674 2.224 7.691 1.00 92.81 235 HIS A N 1
ATOM 1799 C CA . HIS A 1 235 ? -6.837 2.938 6.428 1.00 92.81 235 HIS A CA 1
ATOM 1800 C C . HIS A 1 235 ? -6.069 2.283 5.274 1.00 92.81 235 HIS A C 1
ATOM 1802 O O . HIS A 1 235 ? -6.610 2.153 4.171 1.00 92.81 235 HIS A O 1
ATOM 1808 N N . LEU A 1 236 ? -4.844 1.824 5.527 1.00 93.50 236 LEU A N 1
ATOM 1809 C CA . LEU A 1 236 ? -4.043 1.131 4.525 1.00 93.50 236 LEU A CA 1
ATOM 1810 C C . LEU A 1 236 ? -4.702 -0.183 4.094 1.00 93.50 236 LEU A C 1
ATOM 1812 O O . LEU A 1 236 ? -4.870 -0.418 2.900 1.00 93.50 236 LEU A O 1
ATOM 1816 N N . LEU A 1 237 ? -5.102 -1.020 5.056 1.00 91.62 237 LEU A N 1
ATOM 1817 C CA . LEU A 1 237 ? -5.704 -2.329 4.804 1.00 91.62 237 LEU A CA 1
ATOM 1818 C C . LEU A 1 237 ? -7.041 -2.194 4.072 1.00 91.62 237 LEU A C 1
ATOM 1820 O O . LEU A 1 237 ? -7.253 -2.834 3.045 1.00 91.62 237 LEU A O 1
ATOM 1824 N N . ALA A 1 238 ? -7.929 -1.325 4.548 1.00 88.62 238 ALA A N 1
ATOM 1825 C CA . ALA A 1 238 ? -9.233 -1.143 3.925 1.00 88.62 238 ALA A CA 1
ATOM 1826 C C . ALA A 1 238 ? -9.120 -0.624 2.481 1.00 88.62 238 ALA A C 1
ATOM 1828 O O . ALA A 1 238 ? -9.851 -1.087 1.602 1.00 88.62 238 ALA A O 1
ATOM 1829 N N . SER A 1 239 ? -8.155 0.263 2.214 1.00 86.50 239 SER A N 1
ATOM 1830 C CA . SER A 1 239 ? -7.892 0.769 0.864 1.00 86.50 239 SER A CA 1
ATOM 1831 C C . SER A 1 239 ? -7.262 -0.292 -0.044 1.00 86.50 239 SER A C 1
ATOM 1833 O O . SER A 1 239 ? -7.730 -0.497 -1.162 1.00 86.50 239 SER A O 1
ATOM 1835 N N . ALA A 1 240 ? -6.245 -1.009 0.443 1.00 85.25 240 ALA A N 1
ATOM 1836 C CA . ALA A 1 240 ? -5.523 -2.029 -0.319 1.00 85.25 240 ALA A CA 1
ATOM 1837 C C . ALA A 1 240 ? -6.377 -3.265 -0.648 1.00 85.25 240 ALA A C 1
ATOM 1839 O O . ALA A 1 240 ? -6.211 -3.868 -1.707 1.00 85.25 240 ALA A O 1
ATOM 1840 N N . PHE A 1 241 ? -7.294 -3.645 0.247 1.00 81.44 241 PHE A N 1
ATOM 1841 C CA . PHE A 1 241 ? -8.138 -4.837 0.099 1.00 81.44 241 PHE A CA 1
ATOM 1842 C C . PHE A 1 241 ? -9.589 -4.518 -0.272 1.00 81.44 241 PHE A C 1
ATOM 1844 O O . PHE A 1 241 ? -10.430 -5.414 -0.300 1.00 81.44 241 PHE A O 1
ATOM 1851 N N . ARG A 1 242 ? -9.875 -3.264 -0.650 1.00 76.94 242 ARG A N 1
ATOM 1852 C CA . ARG A 1 242 ? -11.157 -2.837 -1.234 1.00 76.94 242 ARG A CA 1
ATOM 1853 C C . ARG A 1 242 ? -12.369 -3.189 -0.377 1.00 76.94 242 ARG A C 1
ATOM 1855 O O . ARG A 1 242 ? -13.387 -3.656 -0.893 1.00 76.94 242 ARG A O 1
ATOM 1862 N N . VAL A 1 243 ? -12.269 -2.950 0.925 1.00 72.75 243 VAL A N 1
ATOM 1863 C CA . VAL A 1 243 ? -13.438 -3.046 1.806 1.00 72.75 243 VAL A CA 1
ATOM 1864 C C . VAL A 1 243 ? -14.516 -2.089 1.288 1.00 72.75 243 VAL A C 1
ATOM 1866 O O . VAL A 1 243 ? -14.213 -0.935 0.989 1.00 72.75 243 VAL A O 1
ATOM 1869 N N . GLY A 1 244 ? -15.749 -2.581 1.137 1.00 58.91 244 GLY A N 1
ATOM 1870 C CA . GLY A 1 244 ? -16.876 -1.777 0.654 1.00 58.91 244 GLY A CA 1
ATOM 1871 C C . GLY A 1 244 ? -16.959 -1.583 -0.863 1.00 58.91 244 GLY A C 1
ATOM 1872 O O . GLY A 1 244 ? -17.679 -0.716 -1.344 1.00 58.91 244 GLY A O 1
ATOM 1873 N N . VAL A 1 245 ? -16.219 -2.358 -1.663 1.00 61.59 245 VAL A N 1
ATOM 1874 C CA . VAL A 1 245 ? -16.419 -2.344 -3.120 1.00 61.59 245 VAL A CA 1
ATOM 1875 C C . VAL A 1 245 ? -17.237 -3.569 -3.540 1.00 61.59 245 VAL A C 1
ATOM 1877 O O . VAL A 1 245 ? -16.745 -4.696 -3.380 1.00 61.59 245 VAL A O 1
ATOM 1880 N N . PRO A 1 246 ? -18.435 -3.376 -4.137 1.00 54.47 246 PRO A N 1
ATOM 1881 C CA . PRO A 1 246 ? -19.204 -4.464 -4.722 1.00 54.47 246 PRO A CA 1
ATOM 1882 C C . PRO A 1 246 ? -18.336 -5.222 -5.718 1.00 54.47 246 PRO A C 1
ATOM 1884 O O . PRO A 1 246 ? -17.581 -4.621 -6.495 1.00 54.47 246 PRO A O 1
ATOM 1887 N N . SER A 1 247 ? -18.427 -6.548 -5.712 1.00 52.66 247 SER A N 1
ATOM 1888 C CA . SER A 1 247 ? -17.710 -7.329 -6.711 1.00 52.66 247 SER A CA 1
ATOM 1889 C C . SER A 1 247 ? -18.257 -7.071 -8.118 1.00 52.66 247 SER A C 1
ATOM 1891 O O . SER A 1 247 ? -19.385 -6.611 -8.282 1.00 52.66 247 SER A O 1
ATOM 1893 N N . LEU A 1 248 ? -17.492 -7.417 -9.159 1.00 51.41 248 LEU A N 1
ATOM 1894 C CA . LEU A 1 248 ? -17.987 -7.365 -10.544 1.00 51.41 248 LEU A CA 1
ATOM 1895 C C . LEU A 1 248 ? -19.296 -8.160 -10.722 1.00 51.41 248 LEU A C 1
ATOM 1897 O O . LEU A 1 248 ? -20.182 -7.724 -11.451 1.00 51.41 248 LEU A O 1
ATOM 1901 N N . ARG A 1 249 ? -19.463 -9.275 -9.992 1.00 44.34 249 ARG A N 1
ATOM 1902 C CA . ARG A 1 249 ? -20.725 -10.038 -9.947 1.00 44.34 249 ARG A CA 1
ATOM 1903 C C . ARG A 1 249 ? -21.873 -9.254 -9.308 1.00 44.34 249 ARG A C 1
ATOM 1905 O O . ARG A 1 249 ? -22.993 -9.329 -9.803 1.00 44.34 249 ARG A O 1
ATOM 1912 N N . ASP A 1 250 ? -21.599 -8.510 -8.240 1.00 48.72 250 ASP A N 1
ATOM 1913 C CA . ASP A 1 250 ? -22.611 -7.699 -7.551 1.00 48.72 250 ASP A CA 1
ATOM 1914 C C . ASP A 1 250 ? -23.045 -6.509 -8.436 1.00 48.72 250 ASP A C 1
ATOM 1916 O O . ASP A 1 250 ? -24.228 -6.182 -8.493 1.00 48.72 250 ASP A O 1
ATOM 1920 N N . ARG A 1 251 ? -22.124 -5.942 -9.236 1.00 51.59 251 ARG A N 1
ATOM 1921 C CA . ARG A 1 251 ? -22.440 -4.925 -10.262 1.00 51.59 251 ARG A CA 1
ATOM 1922 C C . ARG A 1 251 ? -23.291 -5.478 -11.410 1.00 51.59 251 ARG A C 1
ATOM 1924 O O . ARG A 1 251 ? -24.207 -4.801 -11.863 1.00 51.59 251 ARG A O 1
ATOM 1931 N N . GLY A 1 252 ? -23.021 -6.708 -11.853 1.00 41.72 252 GLY A N 1
ATOM 1932 C CA . GLY A 1 252 ? -23.793 -7.364 -12.916 1.00 41.72 252 GLY A CA 1
ATOM 1933 C C . GLY A 1 252 ? -25.243 -7.671 -12.525 1.00 41.72 252 GLY A C 1
ATOM 1934 O O . GLY A 1 252 ? -26.135 -7.559 -13.359 1.00 41.72 252 GLY A O 1
ATOM 1935 N N . ARG A 1 253 ? -25.509 -7.993 -11.251 1.00 49.81 253 ARG A N 1
ATOM 1936 C CA . ARG A 1 253 ? -26.884 -8.191 -10.752 1.00 49.81 253 ARG A CA 1
ATOM 1937 C C . ARG A 1 253 ? -27.675 -6.890 -10.622 1.00 49.81 253 ARG A C 1
ATOM 1939 O O . ARG A 1 253 ? -28.872 -6.904 -10.873 1.00 49.81 253 ARG A O 1
ATOM 1946 N N . GLY A 1 254 ? -27.024 -5.776 -10.279 1.00 40.84 254 GLY A N 1
ATOM 1947 C CA . GLY A 1 254 ? -27.686 -4.467 -10.201 1.00 40.84 254 GLY A CA 1
ATOM 1948 C C . GLY A 1 254 ? -28.148 -3.916 -11.557 1.00 40.84 254 GLY A C 1
ATOM 1949 O O . GLY A 1 254 ? -29.085 -3.127 -11.599 1.00 40.84 254 GLY A O 1
ATOM 1950 N N . LEU A 1 255 ? -27.524 -4.351 -12.658 1.00 42.53 255 LEU A N 1
ATOM 1951 C CA . LEU A 1 255 ? -27.876 -3.946 -14.026 1.00 42.53 255 LEU A CA 1
ATOM 1952 C C . LEU A 1 255 ? -28.991 -4.791 -14.663 1.00 42.53 255 LEU A C 1
ATOM 1954 O O . LEU A 1 255 ? -29.593 -4.345 -15.628 1.00 42.53 255 LEU A O 1
ATOM 1958 N N . LEU A 1 256 ? -29.273 -5.986 -14.133 1.00 44.84 256 LEU A N 1
ATOM 1959 C CA . LEU A 1 256 ? -30.336 -6.883 -14.622 1.00 44.84 256 LEU A CA 1
ATOM 1960 C C . LEU A 1 256 ? -31.622 -6.814 -13.780 1.00 44.84 256 LEU A C 1
ATOM 1962 O O . LEU A 1 256 ? -32.578 -7.528 -14.060 1.00 44.84 256 LEU A O 1
ATOM 1966 N N . GLY A 1 257 ? -31.627 -5.996 -12.724 1.00 40.44 257 GLY A N 1
ATOM 1967 C CA . GLY A 1 257 ? -32.759 -5.795 -11.815 1.00 40.44 257 GLY A CA 1
ATOM 1968 C C . GLY A 1 257 ? -33.408 -4.413 -11.926 1.00 40.44 257 GLY A C 1
ATOM 1969 O O . GLY A 1 257 ? -33.970 -3.943 -10.938 1.00 40.44 257 GLY A O 1
ATOM 1970 N N . ARG A 1 258 ? -33.283 -3.746 -13.078 1.00 40.12 258 ARG A N 1
ATOM 1971 C CA . ARG A 1 258 ? -34.005 -2.515 -13.420 1.00 40.12 258 ARG A CA 1
ATOM 1972 C C . ARG A 1 258 ? -34.716 -2.681 -14.748 1.00 40.12 258 ARG A C 1
ATOM 1974 O O . ARG A 1 258 ? -34.075 -3.239 -15.663 1.00 40.12 258 ARG A O 1
#

Sequence (258 aa):
MRAVGCSAEDGLDAGLVGTHWALVAKGYERDGWPDPVGRFRPVGALRGAALPVPQVDGTWRRVPCPDPVRLARRIGAEAVRAPERAAFDTLAPFRRSTDIRYGELVVSASVYPRRTVVTGPNLPTVSLTRHGPPDIAEPVDPIGTRQPLALALAVHGRPGAIRPGRGGLNRSRYDVVALAWNRRYELRQAGPDRAEVFREDVRVARLLSGDPVPDRRYAVGWDPVADAVDRGLVHLLASAFRVGVPSLRDRGRGLLGR

pLDDT: mean 78.18, std 17.57, range [28.33, 97.81]